Protein AF-A0A0H4IVM8-F1 (afdb_monomer_lite)

Radius of gyration: 20.12 Å; chains: 1; bounding box: 49×42×53 Å

Secondary structure (DSSP, 8-state):
-GGGGHHHHHHHHHHHSS--SBTTTTT---TTTS--SSEEEEEEETTEEEEEE-SSSS-GGGTT-EEEEEEEEETTEEEEEEES-EE-S-S--SS----EE-TTS-BPPGGGS-GGG-B-TT---------TTSHHHHHHHHHHHHHHSS--SSTTTTTS-SSGGGS--SSEEEEEEETTEEEEEE-SSSS-GGGTT-EEEEEEEEETTEEEEEEES-EE--SSSS--EE--TTBPPGGGS-GGG-B-TT--

Organism: Neisseria gonorrhoeae (strain ATCC 700825 / FA 1090) (NCBI:txid242231)

Foldseek 3Di:
DLVVLLVLQFVLCLVPVWGQQWQVSSVHDHQCVPDDPFWRGWIAHLQKTKTFTDQPPDDPLRHRAIKIKHWDDDDSGIDIAIAWDWDDPGGNPPHDSQIAHPPPNRHRDPVPDDPRHHDHSPDDPPPPDDPPLCVLLLVLQFVLCVVPVFGQQKCVSSVHDPPQCVSADQFWRGWIAHRQKIKTFGDQDPDDPLRRRAIKIKHWADDDNGIDIAAEWDWDDPTRHRQIAHDNPRTRDVVPPDPRRHDHSPHD

Structure (mmCIF, N/CA/C/O backbone):
data_AF-A0A0H4IVM8-F1
#
_entry.id   AF-A0A0H4IVM8-F1
#
loop_
_atom_site.group_PDB
_atom_site.id
_atom_site.type_symbol
_atom_site.label_atom_id
_atom_site.label_alt_id
_atom_site.label_comp_id
_atom_site.label_asym_id
_atom_site.label_entity_id
_atom_site.label_seq_id
_atom_site.pdbx_PDB_ins_code
_atom_site.Cartn_x
_atom_site.Cartn_y
_atom_site.Cartn_z
_atom_site.occupancy
_atom_site.B_iso_or_equiv
_atom_site.auth_seq_id
_atom_site.auth_comp_id
_atom_site.auth_asym_id
_atom_site.auth_atom_id
_atom_site.pdbx_PDB_model_num
ATOM 1 N N . MET A 1 1 ? -0.966 4.835 16.006 1.00 58.25 1 MET A N 1
ATOM 2 C CA . MET A 1 1 ? -1.445 3.557 16.593 1.00 58.25 1 MET A CA 1
ATOM 3 C C . MET A 1 1 ? -2.055 2.635 15.547 1.00 58.25 1 MET A C 1
ATOM 5 O O . MET A 1 1 ? -1.519 1.554 15.353 1.00 58.25 1 MET A O 1
ATOM 9 N N . ALA A 1 2 ? -3.119 3.045 14.849 1.00 60.53 2 ALA A N 1
ATOM 10 C CA . ALA A 1 2 ? -3.756 2.190 13.841 1.00 60.53 2 ALA A CA 1
ATOM 11 C C . ALA A 1 2 ? -2.834 1.858 12.650 1.00 60.53 2 ALA A C 1
ATOM 13 O O . ALA A 1 2 ? -2.864 0.749 12.131 1.00 60.53 2 ALA A O 1
ATOM 14 N N . GLU A 1 3 ? -1.938 2.776 12.275 1.00 67.31 3 GLU A N 1
ATOM 15 C CA . GLU A 1 3 ? -0.978 2.540 11.189 1.00 67.31 3 GLU A CA 1
ATOM 16 C C . GLU A 1 3 ? 0.013 1.406 11.458 1.00 67.31 3 GLU A C 1
ATOM 18 O O . GLU A 1 3 ? 0.445 0.758 10.512 1.00 67.31 3 GLU A O 1
ATOM 23 N N . GLY A 1 4 ? 0.307 1.106 12.730 1.00 78.12 4 GLY A N 1
ATOM 24 C CA . GLY A 1 4 ? 1.178 -0.014 13.094 1.00 78.12 4 GLY A CA 1
ATOM 25 C C . GLY A 1 4 ? 0.612 -1.379 12.691 1.00 78.12 4 GLY A C 1
ATOM 26 O O . GLY A 1 4 ? 1.361 -2.341 12.618 1.00 78.12 4 GLY A O 1
ATOM 27 N N . GLN A 1 5 ? -0.691 -1.458 12.390 1.00 82.38 5 GLN A N 1
ATOM 28 C CA . GLN A 1 5 ? -1.343 -2.690 11.938 1.00 82.38 5 GLN A CA 1
ATOM 29 C C . GLN A 1 5 ? -1.300 -2.842 10.407 1.00 82.38 5 GLN A C 1
ATOM 31 O O . GLN A 1 5 ? -1.533 -3.935 9.896 1.00 82.38 5 GLN A O 1
ATOM 36 N N . LYS A 1 6 ? -0.993 -1.765 9.658 1.00 87.75 6 LYS A N 1
ATOM 37 C CA . LYS A 1 6 ? -0.980 -1.783 8.184 1.00 87.75 6 LYS A CA 1
ATOM 38 C C . LYS A 1 6 ? 0.010 -2.807 7.641 1.00 87.75 6 LYS A C 1
ATOM 40 O O . LYS A 1 6 ? -0.310 -3.491 6.672 1.00 87.75 6 LYS A O 1
ATOM 45 N N . SER A 1 7 ? 1.198 -2.897 8.243 1.00 87.31 7 SER A N 1
ATOM 46 C CA . SER A 1 7 ? 2.246 -3.835 7.830 1.00 87.31 7 SER A CA 1
ATOM 47 C C . SER A 1 7 ? 1.772 -5.275 7.973 1.00 87.31 7 SER A C 1
ATOM 49 O O . SER A 1 7 ? 1.755 -5.986 6.978 1.00 87.31 7 SER A O 1
ATOM 51 N N . ALA A 1 8 ? 1.286 -5.659 9.154 1.00 86.38 8 ALA A N 1
ATOM 52 C CA . ALA A 1 8 ? 0.815 -7.012 9.437 1.00 86.38 8 ALA A CA 1
ATOM 53 C C . ALA A 1 8 ? -0.376 -7.419 8.549 1.00 86.38 8 ALA A C 1
ATOM 55 O O . ALA A 1 8 ? -0.383 -8.495 7.957 1.00 86.38 8 ALA A O 1
ATOM 56 N N . VAL A 1 9 ? -1.354 -6.523 8.363 1.00 89.62 9 VAL A N 1
ATOM 57 C CA . VAL A 1 9 ? -2.503 -6.768 7.471 1.00 89.62 9 VAL A CA 1
ATOM 58 C C . VAL A 1 9 ? -2.065 -6.921 6.011 1.00 89.62 9 VAL A C 1
ATOM 60 O O . VAL A 1 9 ? -2.568 -7.792 5.302 1.00 89.62 9 VAL A O 1
ATOM 63 N N . THR A 1 10 ? -1.121 -6.090 5.560 1.00 87.81 10 THR A N 1
ATOM 64 C CA . THR A 1 10 ? -0.572 -6.165 4.199 1.00 87.81 10 THR A CA 1
ATOM 65 C C . THR A 1 10 ? 0.239 -7.441 4.003 1.00 87.81 10 THR A C 1
ATOM 67 O O . THR A 1 10 ? 0.069 -8.113 2.996 1.00 87.81 10 THR A O 1
ATOM 70 N N . GLU A 1 11 ? 1.096 -7.795 4.956 1.00 83.00 11 GLU A N 1
ATOM 71 C CA . GLU A 1 11 ? 1.922 -9.000 4.911 1.00 83.00 11 GLU A CA 1
ATOM 72 C C . GLU A 1 11 ? 1.060 -10.263 4.888 1.00 83.00 11 GLU A C 1
ATOM 74 O O . GLU A 1 11 ? 1.268 -11.129 4.039 1.00 83.00 11 GLU A O 1
ATOM 79 N N . TYR A 1 12 ? 0.024 -10.330 5.732 1.00 86.06 12 TYR A N 1
ATOM 80 C CA . TYR A 1 12 ? -0.945 -11.421 5.692 1.00 86.06 12 TYR A CA 1
ATOM 81 C C . TYR A 1 12 ? -1.575 -11.556 4.305 1.00 86.06 12 TYR A C 1
ATOM 83 O O . TYR A 1 12 ? -1.589 -12.651 3.741 1.00 86.06 12 TYR A O 1
ATOM 91 N N . TYR A 1 13 ? -2.044 -10.439 3.741 1.00 84.50 13 TYR A N 1
ATOM 92 C CA . TYR A 1 13 ? -2.640 -10.410 2.412 1.00 84.50 13 TYR A CA 1
ATOM 93 C C . TYR A 1 13 ? -1.654 -10.853 1.322 1.00 84.50 13 TYR A C 1
ATOM 95 O O . TYR A 1 13 ? -2.007 -11.659 0.466 1.00 84.50 13 TYR A O 1
ATOM 103 N N . LEU A 1 14 ? -0.408 -10.380 1.357 1.00 81.25 14 LEU A N 1
ATOM 104 C CA . LEU A 1 14 ? 0.617 -10.765 0.385 1.00 81.25 14 LEU A CA 1
ATOM 105 C C . LEU A 1 14 ? 0.976 -12.256 0.473 1.00 81.25 14 LEU A C 1
ATOM 107 O O . LEU A 1 14 ? 1.253 -12.865 -0.559 1.00 81.25 14 LEU A O 1
ATOM 111 N N . ASN A 1 15 ? 0.932 -12.843 1.671 1.00 80.50 15 ASN A N 1
ATOM 112 C CA . ASN A 1 15 ? 1.249 -14.254 1.897 1.00 80.50 15 ASN A CA 1
ATOM 113 C C . ASN A 1 15 ? 0.086 -15.203 1.559 1.00 80.50 15 ASN A C 1
ATOM 115 O O . ASN A 1 15 ? 0.331 -16.319 1.109 1.00 80.50 15 ASN A O 1
ATOM 119 N N . HIS A 1 16 ? -1.167 -14.778 1.758 1.00 81.56 16 HIS A N 1
ATOM 120 C CA . HIS A 1 16 ? -2.344 -15.652 1.619 1.00 81.56 16 HIS A CA 1
ATOM 121 C C . HIS A 1 16 ? -3.246 -15.304 0.426 1.00 81.56 16 HIS A C 1
ATOM 123 O O . HIS A 1 16 ? -4.148 -16.068 0.095 1.00 81.56 16 HIS A O 1
ATOM 129 N N . GLY A 1 17 ? -3.052 -14.144 -0.208 1.00 80.38 17 GLY A N 1
ATOM 130 C CA . GLY A 1 17 ? -3.914 -13.633 -1.279 1.00 80.38 17 GLY A CA 1
ATOM 131 C C . GLY A 1 17 ? -5.313 -13.198 -0.820 1.00 80.38 17 GLY A C 1
ATOM 132 O O . GLY A 1 17 ? -6.149 -12.859 -1.658 1.00 80.38 17 GLY A O 1
ATOM 133 N N . ILE A 1 18 ? -5.570 -13.204 0.491 1.00 86.62 18 ILE A N 1
ATOM 134 C CA . ILE A 1 18 ? -6.846 -12.854 1.124 1.00 86.62 18 ILE A CA 1
ATOM 135 C C . ILE A 1 18 ? -6.599 -11.942 2.324 1.00 86.62 18 ILE A C 1
ATOM 137 O O . ILE A 1 18 ? -5.554 -12.012 2.971 1.00 86.62 18 ILE A O 1
ATOM 141 N N . TRP A 1 19 ? -7.552 -11.071 2.635 1.00 91.00 19 TRP A N 1
ATOM 142 C CA . TRP A 1 19 ? -7.443 -10.186 3.792 1.00 91.00 19 TRP A CA 1
ATOM 143 C C . TRP A 1 19 ? -7.631 -10.954 5.104 1.00 91.00 19 TRP A C 1
ATOM 145 O O . TRP A 1 19 ? -8.454 -11.868 5.154 1.00 91.00 19 TRP A O 1
ATOM 155 N N . PRO A 1 20 ? -6.923 -10.582 6.186 1.00 92.50 20 PRO A N 1
ATOM 156 C CA . PRO A 1 20 ? -7.107 -11.237 7.471 1.00 92.50 20 PRO A CA 1
ATOM 157 C C . PRO A 1 20 ? -8.502 -10.944 8.017 1.00 92.50 20 PRO A C 1
ATOM 159 O O . PRO A 1 20 ? -8.931 -9.792 8.089 1.00 92.50 20 PRO A O 1
ATOM 162 N N . GLU A 1 21 ? -9.193 -11.998 8.431 1.00 95.19 21 GLU A N 1
ATOM 163 C CA . GLU A 1 21 ? -10.555 -11.914 8.961 1.00 95.19 21 GLU A CA 1
ATOM 164 C C . GLU A 1 21 ? -10.613 -11.130 10.282 1.00 95.19 21 GLU A C 1
ATOM 166 O O . GLU A 1 21 ? -11.572 -10.408 10.536 1.00 95.19 21 GLU A O 1
ATOM 171 N N . ASN A 1 22 ? -9.563 -11.221 11.103 1.00 96.56 22 ASN A N 1
ATOM 172 C CA . ASN A 1 22 ? -9.495 -10.607 12.428 1.00 96.56 22 ASN A CA 1
ATOM 173 C C . ASN A 1 22 ? -8.045 -10.309 12.871 1.00 96.56 22 ASN A C 1
ATOM 175 O O . ASN A 1 22 ? -7.090 -10.598 12.144 1.00 96.56 22 ASN A O 1
ATOM 179 N N . ASN A 1 23 ? -7.883 -9.729 14.069 1.00 96.56 23 ASN A N 1
ATOM 180 C CA . ASN A 1 23 ? -6.580 -9.409 14.671 1.00 96.56 23 ASN A CA 1
ATOM 181 C C . ASN A 1 23 ? -5.654 -10.634 14.783 1.00 96.56 23 ASN A C 1
ATOM 183 O O . ASN A 1 23 ? -4.497 -10.553 14.376 1.00 96.56 23 ASN A O 1
ATOM 187 N N . ASP A 1 24 ? -6.168 -11.764 15.276 1.00 96.75 24 ASP A N 1
ATOM 188 C CA . ASP A 1 24 ? -5.375 -12.985 15.464 1.00 96.75 24 ASP A CA 1
ATOM 189 C C . ASP A 1 24 ? -4.847 -13.517 14.130 1.00 96.75 24 ASP A C 1
ATOM 191 O O . ASP A 1 24 ? -3.668 -13.844 14.013 1.00 96.75 24 ASP A O 1
ATOM 195 N N . LYS A 1 25 ? -5.689 -13.550 13.086 1.00 95.75 25 LYS A N 1
ATOM 196 C CA . LYS A 1 25 ? -5.257 -13.950 11.739 1.00 95.75 25 LYS A CA 1
ATOM 197 C C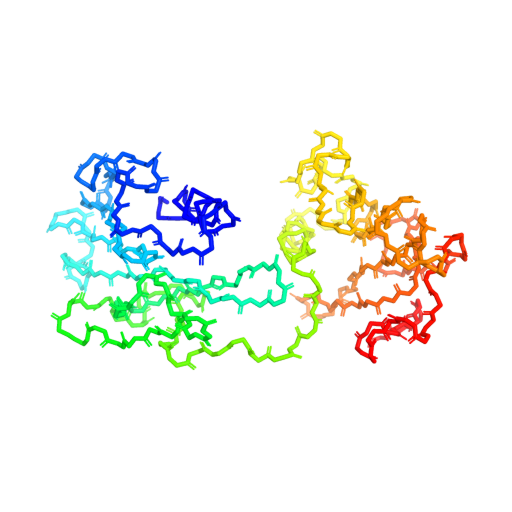 . LYS A 1 25 ? -4.218 -12.994 11.174 1.00 95.75 25 LYS A C 1
ATOM 199 O O . LYS A 1 25 ? -3.259 -13.456 10.572 1.00 95.75 25 LYS A O 1
ATOM 204 N N . ALA A 1 26 ? -4.364 -11.692 11.409 1.00 93.25 26 ALA A N 1
ATOM 205 C CA . ALA A 1 26 ? -3.354 -10.711 11.024 1.00 93.25 26 ALA A CA 1
ATOM 206 C C . ALA A 1 26 ? -2.038 -10.842 11.819 1.00 93.25 26 ALA A C 1
ATOM 208 O O . ALA A 1 26 ? -1.068 -10.182 11.462 1.00 93.25 26 ALA A O 1
ATOM 209 N N . GLY A 1 27 ? -1.986 -11.654 12.882 1.00 92.31 27 GLY A N 1
ATOM 210 C CA . GLY A 1 27 ? -0.805 -11.797 13.734 1.00 92.31 27 GLY A CA 1
ATOM 211 C C . GLY A 1 27 ? -0.565 -10.590 14.641 1.00 92.31 27 GLY A C 1
ATOM 212 O O . GLY A 1 27 ? 0.575 -10.311 15.007 1.00 92.31 27 GLY A O 1
ATOM 213 N N . VAL A 1 28 ? -1.620 -9.846 14.986 1.00 91.62 28 VAL A N 1
ATOM 214 C CA . VAL A 1 28 ? -1.539 -8.673 15.868 1.00 91.62 28 VAL A CA 1
ATOM 215 C C . VAL A 1 28 ? -2.280 -8.917 17.177 1.00 91.62 28 VAL A C 1
ATOM 217 O O . VAL A 1 28 ? -3.125 -9.802 17.280 1.00 91.62 28 VAL A O 1
ATOM 220 N N . ALA A 1 29 ? -1.975 -8.112 18.196 1.00 93.06 29 ALA A N 1
ATOM 221 C CA . ALA A 1 29 ? -2.628 -8.222 19.495 1.00 93.06 29 ALA A CA 1
ATOM 222 C C . ALA A 1 29 ? -4.160 -8.080 19.392 1.00 93.06 29 ALA A C 1
ATOM 224 O O . ALA A 1 29 ? -4.681 -7.397 18.504 1.00 93.06 29 ALA A O 1
ATOM 225 N N . SER A 1 30 ? -4.879 -8.675 20.350 1.00 95.56 30 SER A N 1
ATOM 226 C CA . SER A 1 30 ? -6.339 -8.542 20.444 1.00 95.56 30 SER A CA 1
ATOM 227 C C . SER A 1 30 ? -6.783 -7.071 20.448 1.00 95.56 30 SER A C 1
ATOM 229 O O . SER A 1 30 ? -6.060 -6.192 20.932 1.00 95.56 30 SER A O 1
ATOM 231 N N . SER A 1 31 ? -7.982 -6.784 19.931 1.00 95.69 31 SER A N 1
ATOM 232 C CA . SER A 1 31 ? -8.424 -5.402 19.690 1.00 95.69 31 SER A CA 1
ATOM 233 C C . SER A 1 31 ? -8.388 -4.520 20.941 1.00 95.69 31 SER A C 1
ATOM 235 O O . SER A 1 31 ? -7.927 -3.379 20.878 1.00 95.69 31 SER A O 1
ATOM 237 N N . SER A 1 32 ? -8.801 -5.066 22.087 1.00 94.81 32 SER A N 1
ATOM 238 C CA . SER A 1 32 ? -8.797 -4.402 23.396 1.00 94.81 32 SER A CA 1
ATOM 239 C C . SER A 1 32 ? -7.402 -4.205 23.994 1.00 94.81 32 SER A C 1
ATOM 241 O O . SER A 1 32 ? -7.225 -3.380 24.894 1.00 94.81 32 SER A O 1
ATOM 243 N N . SER A 1 33 ? -6.406 -4.958 23.524 1.00 95.19 33 SER A N 1
ATOM 244 C CA . SER A 1 33 ? -5.009 -4.784 23.931 1.00 95.19 33 SER A CA 1
ATOM 245 C C . SER A 1 33 ? -4.329 -3.649 23.164 1.00 95.19 33 SER A C 1
ATOM 247 O O . SER A 1 33 ? -3.411 -3.024 23.695 1.00 95.19 33 SER A O 1
ATOM 249 N N . ILE A 1 34 ? -4.792 -3.325 21.951 1.00 94.44 34 ILE A N 1
ATOM 250 C CA . ILE A 1 34 ? -4.265 -2.211 21.152 1.00 94.44 34 ILE A CA 1
ATOM 251 C C . ILE A 1 34 ? -4.968 -0.908 21.564 1.00 94.44 34 ILE A C 1
ATOM 253 O O . ILE A 1 34 ? -5.865 -0.405 20.888 1.00 94.44 34 ILE A O 1
ATOM 257 N N . LYS A 1 35 ? -4.540 -0.349 22.696 1.00 93.12 35 LYS A N 1
ATOM 258 C CA . LYS A 1 35 ? -5.111 0.859 23.311 1.00 93.12 35 LYS A CA 1
ATOM 259 C C . LYS A 1 35 ? -4.043 1.892 23.651 1.00 93.12 35 LYS A C 1
ATOM 261 O O . LYS A 1 35 ? -2.863 1.576 23.765 1.00 93.12 35 LYS A O 1
ATOM 266 N N . GLY A 1 36 ? -4.455 3.143 23.802 1.00 91.69 36 GLY A N 1
ATOM 267 C CA . GLY A 1 36 ? -3.570 4.251 24.140 1.00 91.69 36 GLY A CA 1
ATOM 268 C C . GLY A 1 36 ? -4.321 5.393 24.807 1.00 91.69 36 GLY A C 1
ATOM 269 O O . GLY A 1 36 ? -5.508 5.282 25.106 1.00 91.69 36 GLY A O 1
ATOM 270 N N . LYS A 1 37 ? -3.636 6.524 25.012 1.00 91.69 37 LYS A N 1
ATOM 271 C CA . LYS A 1 37 ? -4.187 7.683 25.737 1.00 91.69 37 LYS A CA 1
ATOM 272 C C . LYS A 1 37 ? -5.572 8.114 25.227 1.00 91.69 37 LYS A C 1
ATOM 274 O O . LYS A 1 37 ? -6.452 8.421 26.024 1.00 91.69 37 LYS A O 1
ATOM 279 N N . TYR A 1 38 ? -5.770 8.094 23.909 1.00 93.19 38 TYR A N 1
ATOM 280 C CA . TYR A 1 38 ? -7.012 8.532 23.260 1.00 93.19 38 TYR A CA 1
ATOM 281 C C . TYR A 1 38 ? -7.756 7.417 22.517 1.00 93.19 38 TYR A C 1
ATOM 283 O O . TYR A 1 38 ? -8.859 7.650 22.034 1.00 93.19 38 TYR A O 1
ATOM 291 N N . VAL A 1 39 ? -7.166 6.224 22.408 1.00 94.38 39 VAL A N 1
ATOM 292 C CA . VAL A 1 39 ? -7.698 5.107 21.616 1.00 94.38 39 VAL A CA 1
ATOM 293 C C . VAL A 1 39 ? -8.085 3.981 22.562 1.00 94.38 39 VAL A C 1
ATOM 295 O O . VAL A 1 39 ? -7.248 3.499 23.323 1.00 94.38 39 VAL A O 1
ATOM 298 N N . LYS A 1 40 ? -9.344 3.564 22.488 1.00 95.69 40 LYS A N 1
ATOM 299 C CA . LYS A 1 40 ? -9.932 2.491 23.289 1.00 95.69 40 LYS A CA 1
ATOM 300 C C . LYS A 1 40 ? -9.516 1.113 22.791 1.00 95.69 40 LYS A C 1
ATOM 302 O O . LYS A 1 40 ? -9.197 0.243 23.591 1.00 95.69 40 LYS A O 1
ATOM 307 N N . GLU A 1 41 ? -9.544 0.930 21.477 1.00 96.06 41 GLU A N 1
ATOM 308 C CA . GLU A 1 41 ? -9.248 -0.333 20.803 1.00 96.06 41 GLU A CA 1
ATOM 309 C C . GLU A 1 41 ? -8.887 -0.088 19.334 1.00 96.06 41 GLU A C 1
ATOM 311 O O . GLU A 1 41 ? -9.270 0.933 18.744 1.00 96.06 41 GLU A O 1
ATOM 316 N N . VAL A 1 42 ? -8.205 -1.061 18.731 1.00 96.75 42 VAL A N 1
ATOM 317 C CA . VAL A 1 42 ? -7.998 -1.143 17.282 1.00 96.75 42 VAL A CA 1
ATOM 318 C C . VAL A 1 42 ? -8.379 -2.541 16.809 1.00 96.75 42 VAL A C 1
ATOM 320 O O . VAL A 1 42 ? -7.706 -3.522 17.121 1.00 96.75 42 VAL A O 1
ATOM 323 N N . LYS A 1 43 ? -9.468 -2.634 16.049 1.00 96.56 43 LYS A N 1
ATOM 324 C CA . LYS A 1 43 ? -9.989 -3.891 15.507 1.00 96.56 43 LYS A CA 1
ATOM 325 C C . LYS A 1 43 ? -9.578 -4.037 14.045 1.00 96.56 43 LYS A C 1
ATOM 327 O O . LYS A 1 43 ? -9.709 -3.087 13.280 1.00 96.56 43 LYS A O 1
ATOM 332 N N . VAL A 1 44 ? -9.112 -5.219 13.670 1.00 96.12 44 VAL A N 1
ATOM 333 C CA . VAL A 1 44 ? -8.990 -5.665 12.283 1.00 96.12 44 VAL A CA 1
ATOM 334 C C . VAL A 1 44 ? -10.209 -6.524 11.976 1.00 96.12 44 VAL A C 1
ATOM 336 O O . VAL A 1 44 ? -10.534 -7.425 12.745 1.00 96.12 44 VAL A O 1
ATOM 339 N N . GLU A 1 45 ? -10.889 -6.240 10.874 1.00 95.25 45 GLU A N 1
ATOM 340 C CA . GLU A 1 45 ? -12.019 -7.028 10.387 1.00 95.25 45 GLU A CA 1
ATOM 341 C C . GLU A 1 45 ? -11.977 -7.057 8.860 1.00 95.25 45 GLU A C 1
ATOM 343 O O . GLU A 1 45 ? -12.060 -6.015 8.207 1.00 95.25 45 GLU A O 1
ATOM 348 N N . ASN A 1 46 ? -11.775 -8.241 8.284 1.00 94.12 46 ASN A N 1
ATOM 349 C CA . ASN A 1 46 ? -11.608 -8.439 6.838 1.00 94.12 46 ASN A CA 1
ATOM 350 C C . ASN A 1 46 ? -10.566 -7.488 6.202 1.00 94.12 46 ASN A C 1
ATOM 352 O O . ASN A 1 46 ? -10.756 -6.937 5.115 1.00 94.12 46 ASN A O 1
ATOM 356 N N . GLY A 1 47 ? -9.453 -7.254 6.899 1.00 93.44 47 GLY A N 1
ATOM 357 C CA . GLY A 1 47 ? -8.381 -6.337 6.496 1.00 93.44 47 GLY A CA 1
ATOM 358 C C . GLY A 1 47 ? -8.691 -4.842 6.639 1.00 93.44 47 GLY A C 1
ATOM 359 O O . GLY A 1 47 ? -7.831 -4.022 6.318 1.00 93.44 47 GLY A O 1
ATOM 360 N N . VAL A 1 48 ? -9.873 -4.463 7.130 1.00 95.38 48 VAL A N 1
ATOM 361 C CA . VAL A 1 48 ? -10.165 -3.086 7.546 1.00 95.38 48 VAL A CA 1
ATOM 362 C C . VAL A 1 48 ? -9.710 -2.906 8.990 1.00 95.38 48 VAL A C 1
ATOM 364 O O . VAL A 1 48 ? -10.073 -3.684 9.866 1.00 95.38 48 VAL A O 1
ATOM 367 N N . VAL A 1 49 ? -8.912 -1.873 9.244 1.00 96.44 49 VAL A N 1
ATOM 368 C CA . VAL A 1 49 ? -8.404 -1.514 10.570 1.00 96.44 49 VAL A CA 1
ATOM 369 C C . VAL A 1 49 ? -9.221 -0.348 11.110 1.00 96.44 49 VAL A C 1
ATOM 371 O O . VAL A 1 49 ? -9.077 0.777 10.639 1.00 96.44 49 VAL A O 1
ATOM 374 N N . THR A 1 50 ? -10.047 -0.581 12.122 1.00 96.31 50 THR A N 1
ATOM 375 C CA . THR A 1 50 ? -10.895 0.445 12.733 1.00 96.31 50 THR A CA 1
ATOM 376 C C . THR A 1 50 ? -10.406 0.781 14.135 1.00 96.31 50 THR A C 1
ATOM 378 O O . THR A 1 50 ? -10.365 -0.081 15.014 1.00 96.31 50 THR A O 1
ATOM 381 N N . ALA A 1 51 ? -10.075 2.050 14.363 1.00 96.00 51 ALA A N 1
ATOM 382 C CA . ALA A 1 51 ? -9.736 2.563 15.685 1.00 96.00 51 ALA A CA 1
ATOM 383 C C . ALA A 1 51 ? -10.958 3.214 16.335 1.00 96.00 51 ALA A C 1
ATOM 385 O O . ALA A 1 51 ? -11.664 3.989 15.688 1.00 96.00 51 ALA A O 1
ATOM 386 N N . THR A 1 52 ? -11.162 2.933 17.620 1.00 96.12 52 THR A N 1
ATOM 387 C CA . THR A 1 52 ? -12.227 3.532 18.435 1.00 96.12 52 THR A CA 1
ATOM 388 C C . THR A 1 52 ? -11.618 4.502 19.429 1.00 96.12 52 THR A C 1
ATOM 390 O O . THR A 1 52 ? -10.679 4.153 20.145 1.00 96.12 52 THR A O 1
ATOM 393 N N . MET A 1 53 ? -12.152 5.714 19.504 1.00 95.62 53 MET A N 1
ATOM 394 C CA 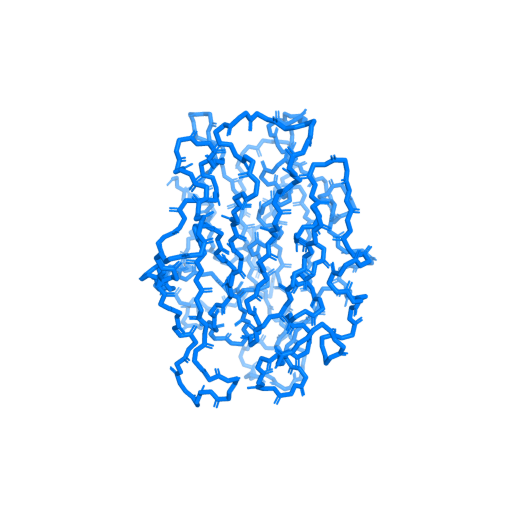. MET A 1 53 ? -11.708 6.718 20.467 1.00 95.62 53 MET A CA 1
ATOM 395 C C . MET A 1 53 ? -12.230 6.407 21.876 1.00 95.62 53 MET A C 1
ATOM 397 O O . MET A 1 53 ? -13.295 5.814 22.039 1.00 95.62 53 MET A O 1
ATOM 401 N N . ASN A 1 54 ? -11.485 6.816 22.904 1.00 95.75 54 ASN A N 1
ATOM 402 C CA . ASN A 1 54 ? -11.914 6.688 24.301 1.00 95.75 54 ASN A CA 1
ATOM 403 C C . ASN A 1 54 ? -13.188 7.506 24.593 1.00 95.75 54 ASN A C 1
ATOM 405 O O . ASN A 1 54 ? -13.479 8.503 23.935 1.00 95.75 54 ASN A O 1
ATOM 409 N N . SER A 1 55 ? -13.931 7.108 25.627 1.00 94.38 55 SER A N 1
ATOM 410 C CA . SER A 1 55 ? -15.119 7.828 26.123 1.00 94.38 55 SER A CA 1
ATOM 411 C C . SER A 1 55 ? -14.768 8.981 27.083 1.00 94.38 55 SER A C 1
ATOM 413 O O . SER A 1 55 ? -15.566 9.894 27.337 1.00 94.38 55 SER A O 1
ATOM 415 N N . SER A 1 56 ? -13.545 8.976 27.617 1.00 93.44 56 SER A N 1
ATOM 416 C CA . SER A 1 56 ? -12.989 9.981 28.524 1.00 93.44 56 SER A CA 1
ATOM 417 C C . SER A 1 56 ? -11.669 10.540 27.984 1.00 93.44 56 SER A C 1
ATOM 419 O O . SER A 1 56 ? -11.029 9.939 27.124 1.00 93.44 56 SER A O 1
ATOM 421 N N . ASN A 1 57 ? -11.275 11.724 28.466 1.00 90.00 57 ASN A N 1
ATOM 422 C CA . ASN A 1 57 ? -10.014 12.389 28.101 1.00 90.00 57 ASN A CA 1
ATOM 423 C C . ASN A 1 57 ? -9.815 12.646 26.593 1.00 90.00 57 ASN A C 1
ATOM 425 O O . ASN A 1 57 ? -8.687 12.799 26.127 1.00 90.00 57 ASN A O 1
ATOM 429 N N . VAL A 1 58 ? -10.912 12.733 25.839 1.00 91.19 58 VAL A N 1
ATOM 430 C CA . VAL A 1 58 ? -10.945 13.174 24.440 1.00 91.19 58 VAL A CA 1
ATOM 431 C C . VAL A 1 58 ? -11.968 14.298 24.274 1.00 91.19 58 VAL A C 1
ATOM 433 O O . VAL A 1 58 ? -12.851 14.479 25.121 1.00 91.19 58 VAL A O 1
ATOM 436 N N . ASN A 1 59 ? -11.861 15.054 23.178 1.00 90.31 59 ASN A N 1
ATOM 437 C CA . ASN A 1 59 ? -12.845 16.079 22.830 1.00 90.31 59 ASN A CA 1
ATOM 438 C C . ASN A 1 59 ? -14.254 15.455 22.751 1.00 90.31 59 ASN A C 1
ATOM 440 O O . ASN A 1 59 ? -14.420 14.361 22.212 1.00 90.31 59 ASN A O 1
ATOM 444 N N . LYS A 1 60 ? -15.264 16.152 23.289 1.00 92.44 60 LYS A N 1
ATOM 445 C CA . LYS A 1 60 ? -16.663 15.695 23.322 1.00 92.44 60 LYS A CA 1
ATOM 446 C C . LYS A 1 60 ? -17.184 15.267 21.944 1.00 92.44 60 LYS A C 1
ATOM 448 O O . LYS A 1 60 ? -17.943 14.309 21.876 1.00 92.44 60 LYS A O 1
ATOM 453 N N . GLU A 1 61 ? -16.742 15.916 20.870 1.00 92.56 61 GLU A N 1
ATOM 454 C CA . GLU A 1 61 ? -17.188 15.640 19.497 1.00 92.56 61 GLU A CA 1
ATOM 455 C C . GLU A 1 61 ? -16.607 14.338 18.910 1.00 92.56 61 GLU A C 1
ATOM 457 O O . GLU A 1 61 ? -17.167 13.793 17.959 1.00 92.56 61 GLU A O 1
ATOM 462 N N . ILE A 1 62 ? -15.525 13.800 19.490 1.00 93.62 62 ILE A N 1
ATOM 463 C CA . ILE A 1 62 ? -14.874 12.559 19.027 1.00 93.62 62 ILE A CA 1
ATOM 464 C C . ILE A 1 62 ? -15.015 11.384 20.003 1.00 93.62 62 ILE A C 1
ATOM 466 O O . ILE A 1 62 ? -14.464 10.313 19.750 1.00 93.62 62 ILE A O 1
ATOM 470 N N . LYS A 1 63 ? -15.733 11.560 21.118 1.00 92.75 63 LYS A N 1
ATOM 471 C CA . LYS A 1 63 ? -15.966 10.495 22.105 1.00 92.75 63 LYS A CA 1
ATOM 472 C C . LYS A 1 63 ? -16.666 9.299 21.480 1.00 92.75 63 LYS A C 1
ATOM 474 O O . LYS A 1 63 ? -17.664 9.463 20.782 1.00 92.75 63 LYS A O 1
ATOM 479 N N . ASP A 1 64 ? -16.118 8.111 21.736 1.00 95.06 64 ASP A N 1
ATOM 480 C CA . ASP A 1 64 ? -16.629 6.830 21.229 1.00 95.06 64 ASP A CA 1
ATOM 481 C C . ASP A 1 64 ? -16.784 6.782 19.695 1.00 95.06 64 ASP A C 1
ATOM 483 O O . ASP A 1 64 ? -17.469 5.910 19.151 1.00 95.06 64 ASP A O 1
ATOM 487 N N . LYS A 1 65 ? -16.152 7.724 18.981 1.00 95.94 65 LYS A N 1
ATOM 488 C CA . LYS A 1 65 ? -16.160 7.785 17.523 1.00 95.94 65 LYS A CA 1
ATOM 489 C C . LYS A 1 65 ? -15.091 6.875 16.935 1.00 95.94 65 LYS A C 1
ATOM 491 O O . LYS A 1 65 ? -14.153 6.459 17.619 1.00 95.94 65 LYS A O 1
ATOM 496 N N . ARG A 1 66 ? -15.225 6.578 15.645 1.00 96.44 66 ARG A N 1
ATOM 497 C CA . ARG A 1 66 ? -14.351 5.645 14.932 1.00 96.44 66 ARG A CA 1
ATOM 498 C C . ARG A 1 66 ? -13.802 6.238 13.638 1.00 96.44 66 ARG A C 1
ATOM 500 O O . ARG A 1 66 ? -14.451 7.059 12.989 1.00 96.44 66 ARG A O 1
ATOM 507 N N . LEU A 1 67 ? -12.623 5.770 13.248 1.00 95.38 67 LEU A N 1
ATOM 508 C CA . LEU A 1 67 ? -12.059 5.940 11.906 1.00 95.38 67 LEU A CA 1
ATOM 509 C C . LEU A 1 67 ? -11.566 4.588 11.408 1.00 95.38 67 LEU A C 1
ATOM 511 O O . LEU A 1 67 ? -11.218 3.725 12.217 1.00 95.38 67 LEU A O 1
ATOM 515 N N . SER A 1 68 ? -11.527 4.405 10.093 1.00 96.44 68 SER A N 1
ATOM 516 C CA . SER A 1 68 ? -11.010 3.184 9.482 1.00 96.44 68 SER A CA 1
ATOM 517 C C . SER A 1 68 ? -9.869 3.460 8.525 1.00 96.44 68 SER A C 1
ATOM 519 O O . SER A 1 68 ? -9.802 4.505 7.881 1.00 96.44 68 SER A O 1
ATOM 521 N N . LEU A 1 69 ? -8.987 2.475 8.432 1.00 95.12 69 LEU A N 1
ATOM 522 C CA . LEU A 1 69 ? -7.991 2.353 7.395 1.00 95.12 69 LEU A CA 1
ATOM 523 C C . LEU A 1 69 ? -8.276 1.068 6.638 1.00 95.12 69 LEU A C 1
ATOM 525 O O . LEU A 1 69 ? -8.522 0.025 7.239 1.00 95.12 69 LEU A O 1
ATOM 529 N N . TRP A 1 70 ? -8.237 1.131 5.321 1.00 92.88 70 TRP A N 1
ATOM 530 C CA . TRP A 1 70 ? -8.435 -0.030 4.464 1.00 92.88 70 TRP A CA 1
ATOM 531 C C . TRP A 1 70 ? -7.475 0.058 3.299 1.00 92.88 70 TRP A C 1
ATOM 533 O O . TRP A 1 70 ? -6.995 1.140 2.965 1.00 92.88 70 TRP A O 1
ATOM 543 N N . ALA A 1 71 ? -7.195 -1.075 2.673 1.00 88.81 71 ALA A N 1
ATOM 544 C CA . ALA A 1 71 ? -6.310 -1.105 1.528 1.00 88.81 71 ALA A CA 1
ATOM 545 C C . ALA A 1 71 ? -6.945 -1.801 0.338 1.00 88.81 71 ALA A C 1
ATOM 547 O O . ALA A 1 71 ? -7.602 -2.818 0.510 1.00 88.81 71 ALA A O 1
ATOM 548 N N . LYS A 1 72 ? -6.736 -1.271 -0.862 1.00 80.00 72 LYS A N 1
ATOM 549 C CA . LYS A 1 72 ? -7.130 -1.925 -2.113 1.00 80.00 72 LYS A CA 1
ATOM 550 C C . LYS A 1 72 ? -5.881 -2.398 -2.843 1.00 80.00 72 LYS A C 1
ATOM 552 O O . LYS A 1 72 ? -4.850 -1.724 -2.790 1.00 80.00 72 LYS A O 1
ATOM 557 N N . ARG A 1 73 ? -5.956 -3.546 -3.510 1.00 75.06 73 ARG A N 1
ATOM 558 C CA . ARG A 1 73 ? -4.908 -4.039 -4.400 1.00 75.06 73 ARG A CA 1
ATOM 559 C C . ARG A 1 73 ? -4.648 -3.054 -5.521 1.00 75.06 73 ARG A C 1
ATOM 561 O O . ARG A 1 73 ? -5.559 -2.489 -6.120 1.00 75.06 73 ARG A O 1
ATOM 568 N N . GLU A 1 74 ? -3.382 -2.971 -5.881 1.00 66.75 74 GLU A N 1
ATOM 569 C CA . GLU A 1 74 ? -2.933 -2.359 -7.115 1.00 66.75 74 GLU A CA 1
ATOM 570 C C . GLU A 1 74 ? -1.710 -3.158 -7.587 1.00 66.75 74 GLU A C 1
ATOM 572 O O . GLU A 1 74 ? -0.761 -3.317 -6.834 1.00 66.75 74 GLU A O 1
ATOM 577 N N . ASN A 1 75 ? -1.757 -3.759 -8.781 1.00 56.88 75 ASN A N 1
ATOM 578 C CA . ASN A 1 75 ? -0.647 -4.452 -9.466 1.00 56.88 75 ASN A CA 1
ATOM 579 C C . ASN A 1 75 ? 0.531 -4.953 -8.589 1.00 56.88 75 ASN A C 1
ATOM 581 O O . ASN A 1 75 ? 1.666 -4.494 -8.727 1.00 56.88 75 ASN A O 1
ATOM 585 N N . GLY A 1 76 ? 0.277 -5.934 -7.716 1.00 57.94 76 GLY A N 1
ATOM 586 C CA . GLY A 1 76 ? 1.315 -6.579 -6.898 1.00 57.94 76 GLY A CA 1
ATOM 587 C C . GLY A 1 76 ? 1.659 -5.876 -5.580 1.00 57.94 76 GLY A C 1
ATOM 588 O O . GLY A 1 76 ? 2.649 -6.233 -4.948 1.00 57.94 76 GLY A O 1
ATOM 589 N N . SER A 1 77 ? 0.864 -4.898 -5.157 1.00 65.81 77 SER A N 1
ATOM 590 C CA . SER A 1 77 ? 0.929 -4.274 -3.836 1.00 65.81 77 SER A CA 1
ATOM 591 C C . SER A 1 77 ? -0.458 -3.770 -3.419 1.00 65.81 77 SER A C 1
ATOM 593 O O . SER A 1 77 ? -1.468 -4.107 -4.042 1.00 65.81 77 SER A O 1
ATOM 595 N N . VAL A 1 78 ? -0.519 -2.981 -2.349 1.00 76.69 78 VAL A N 1
ATOM 596 C CA . VAL A 1 78 ? -1.755 -2.442 -1.785 1.00 76.69 78 VAL A CA 1
ATOM 597 C C . VAL A 1 78 ? -1.622 -0.939 -1.538 1.00 76.69 78 VAL A C 1
ATOM 599 O O . VAL A 1 78 ? -0.589 -0.456 -1.069 1.00 76.69 78 VAL A O 1
ATOM 602 N N . LYS A 1 79 ? -2.681 -0.185 -1.831 1.00 80.19 79 LYS A N 1
ATOM 603 C CA . LYS A 1 79 ? -2.807 1.230 -1.480 1.00 80.19 79 LYS A CA 1
ATOM 604 C C . LYS A 1 79 ? -3.731 1.367 -0.287 1.00 80.19 79 LYS A C 1
ATOM 606 O O . LYS A 1 79 ? -4.870 0.915 -0.347 1.00 80.19 79 LYS A O 1
ATOM 611 N N . TRP A 1 80 ? -3.244 2.022 0.760 1.00 88.69 80 TRP A N 1
ATOM 612 C CA . TRP A 1 80 ? -4.027 2.327 1.951 1.00 88.69 80 TRP A CA 1
ATOM 613 C C . TRP A 1 80 ? -4.789 3.641 1.806 1.00 88.69 80 TRP A C 1
ATOM 615 O O . TRP A 1 80 ? -4.283 4.611 1.246 1.00 88.69 80 TRP A O 1
ATOM 625 N N . PHE A 1 81 ? -5.974 3.650 2.390 1.00 90.19 81 PHE A N 1
ATOM 626 C CA . PHE A 1 81 ? -6.876 4.777 2.535 1.00 90.19 81 PHE A CA 1
ATOM 627 C C . PHE A 1 81 ? -7.197 4.951 4.018 1.00 90.19 81 PHE A C 1
ATOM 629 O O . PHE A 1 81 ? -7.045 4.015 4.813 1.00 90.19 81 PHE A O 1
ATOM 636 N N . CYS A 1 82 ? -7.612 6.150 4.399 1.00 93.25 82 CYS A N 1
ATOM 637 C CA . CYS A 1 82 ? -7.960 6.493 5.768 1.00 93.25 82 CYS A CA 1
ATOM 638 C C . CYS A 1 82 ? -9.151 7.447 5.767 1.00 93.25 82 CYS A C 1
ATOM 640 O O . CYS A 1 82 ? -9.155 8.451 5.056 1.00 93.25 82 CYS A O 1
ATOM 642 N N . GLY A 1 83 ? -10.160 7.153 6.578 1.00 92.50 83 GLY A N 1
ATOM 643 C CA . GLY A 1 83 ? -11.364 7.967 6.611 1.00 92.50 83 GLY A CA 1
ATOM 644 C C . GLY A 1 83 ? -12.377 7.509 7.642 1.00 92.50 83 GLY A C 1
ATOM 645 O O . GLY A 1 83 ? -12.049 6.902 8.667 1.00 92.50 83 GLY A O 1
ATOM 646 N N . GLN A 1 84 ? -13.635 7.826 7.358 1.00 94.75 84 GLN A N 1
ATOM 647 C CA . GLN A 1 84 ? -14.758 7.367 8.164 1.00 94.75 84 GLN A CA 1
ATOM 648 C C . GLN A 1 84 ? -14.856 5.830 8.174 1.00 94.75 84 GLN A C 1
ATOM 650 O O . GLN A 1 84 ? -14.196 5.158 7.379 1.00 94.75 84 GLN A O 1
ATOM 655 N N . PRO A 1 85 ? -15.629 5.248 9.105 1.00 96.75 85 PRO A N 1
ATOM 656 C CA . PRO A 1 85 ? -15.791 3.807 9.191 1.00 96.75 85 PRO A CA 1
ATOM 657 C C . PRO A 1 85 ? -16.284 3.193 7.885 1.00 96.75 85 PRO A C 1
ATOM 659 O O . PRO A 1 85 ? -17.232 3.682 7.271 1.00 96.75 85 PRO A O 1
ATOM 662 N N . VAL A 1 86 ? -15.647 2.094 7.497 1.00 95.19 86 VAL A N 1
ATOM 663 C CA . VAL A 1 86 ? -16.011 1.300 6.324 1.00 95.19 86 VAL A CA 1
ATOM 664 C C . VAL A 1 86 ? -16.047 -0.175 6.701 1.00 95.19 86 VAL A C 1
ATOM 666 O O . VAL A 1 86 ? -15.466 -0.580 7.707 1.00 95.19 86 VAL A O 1
ATOM 669 N N . LYS A 1 87 ? -16.698 -0.986 5.873 1.00 94.25 87 LYS A N 1
ATOM 670 C CA . LYS A 1 87 ? -16.697 -2.445 5.980 1.00 94.25 87 LYS A CA 1
ATOM 671 C C . LYS A 1 87 ? -16.286 -3.078 4.666 1.00 94.25 87 LYS A C 1
ATOM 673 O O . LYS A 1 87 ? -16.656 -2.593 3.598 1.00 94.25 87 LYS A O 1
ATOM 678 N N . ARG A 1 88 ? -15.573 -4.199 4.766 1.00 92.56 88 ARG A N 1
ATOM 679 C CA . ARG A 1 88 ? -15.321 -5.110 3.653 1.00 92.56 88 ARG A CA 1
ATOM 680 C C . ARG A 1 88 ? -16.173 -6.359 3.824 1.00 92.56 88 ARG A C 1
ATOM 682 O O . ARG A 1 88 ? -16.074 -7.030 4.849 1.00 92.56 88 ARG A O 1
ATOM 689 N N . ALA A 1 89 ? -16.987 -6.669 2.818 1.00 88.56 89 ALA A N 1
ATOM 690 C CA . ALA A 1 89 ? -17.894 -7.812 2.867 1.00 88.56 89 ALA A CA 1
ATOM 691 C C . ALA A 1 89 ? -17.153 -9.158 2.807 1.00 88.56 89 ALA A C 1
ATOM 693 O O . ALA A 1 89 ? -17.484 -10.064 3.561 1.00 88.56 89 ALA A O 1
ATOM 694 N N . ASN A 1 90 ? -16.129 -9.270 1.952 1.00 81.94 90 ASN A N 1
ATOM 695 C CA . ASN A 1 90 ? -15.449 -10.534 1.669 1.00 81.94 90 ASN A CA 1
ATOM 696 C C . ASN A 1 90 ? -13.932 -10.436 1.863 1.00 81.94 90 ASN A C 1
ATOM 698 O O . ASN A 1 90 ? -13.290 -9.513 1.366 1.00 81.94 90 ASN A O 1
ATOM 702 N N . VAL A 1 91 ? -13.343 -11.444 2.512 1.00 80.25 91 VAL A N 1
ATOM 703 C CA . VAL A 1 91 ? -11.881 -11.569 2.672 1.00 80.25 91 VAL A CA 1
ATOM 704 C C . VAL A 1 91 ? -11.161 -11.957 1.378 1.00 80.25 91 VAL A C 1
ATOM 706 O O . VAL A 1 91 ? -10.012 -11.568 1.180 1.00 80.25 91 VAL A O 1
ATOM 709 N N . ALA A 1 92 ? -11.832 -12.707 0.498 1.00 69.81 92 ALA A N 1
ATOM 710 C CA . ALA A 1 92 ? -11.222 -13.411 -0.634 1.00 69.81 92 ALA A CA 1
ATOM 711 C C . ALA A 1 92 ? -11.722 -12.949 -2.010 1.00 69.81 92 ALA A C 1
ATOM 713 O O . ALA A 1 92 ? -11.652 -13.703 -2.977 1.00 69.81 92 ALA A O 1
ATOM 714 N N . ALA A 1 93 ? -12.271 -11.741 -2.123 1.00 59.09 93 ALA A N 1
ATOM 715 C CA . ALA A 1 93 ? -12.867 -11.296 -3.376 1.00 59.09 93 ALA A CA 1
ATOM 716 C C . ALA A 1 93 ? -11.834 -11.342 -4.513 1.00 59.09 93 ALA A C 1
ATOM 718 O O . ALA A 1 93 ? -10.838 -10.625 -4.487 1.00 59.09 93 ALA A O 1
ATOM 719 N N . ALA A 1 94 ? -12.059 -12.212 -5.501 1.00 54.25 94 ALA A N 1
ATOM 720 C CA . ALA A 1 94 ? -11.081 -12.519 -6.544 1.00 54.25 94 ALA A CA 1
ATOM 721 C C . ALA A 1 94 ? -10.632 -11.281 -7.337 1.00 54.25 94 ALA A C 1
ATOM 723 O O . ALA A 1 94 ? -9.537 -11.291 -7.884 1.00 54.25 94 ALA A O 1
ATOM 724 N N . ASN A 1 95 ? -11.444 -10.216 -7.362 1.00 51.81 95 ASN A N 1
ATOM 725 C CA . ASN A 1 95 ? -11.162 -8.981 -8.093 1.00 51.81 95 ASN A CA 1
ATOM 726 C C . ASN A 1 95 ? -11.707 -7.710 -7.416 1.00 51.81 95 ASN A C 1
ATOM 728 O O . ASN A 1 95 ? -11.744 -6.669 -8.066 1.00 51.81 95 ASN A O 1
ATOM 732 N N . ASP A 1 96 ? -12.150 -7.773 -6.154 1.00 62.41 96 ASP A N 1
ATOM 733 C CA . ASP A 1 96 ? -12.872 -6.648 -5.550 1.00 62.41 96 ASP A CA 1
ATOM 734 C C . ASP A 1 96 ? -12.504 -6.400 -4.078 1.00 62.41 96 ASP A C 1
ATOM 736 O O . ASP A 1 96 ? -13.043 -7.009 -3.159 1.00 62.41 96 ASP A O 1
ATOM 740 N N . ASP A 1 97 ? -11.561 -5.487 -3.844 1.00 76.38 97 ASP A N 1
ATOM 741 C CA . ASP A 1 97 ? -11.213 -5.034 -2.489 1.00 76.38 97 ASP A CA 1
ATOM 742 C C . ASP A 1 97 ? -12.071 -3.867 -2.004 1.00 76.38 97 ASP A C 1
ATOM 744 O O . ASP A 1 97 ? -11.699 -3.198 -1.022 1.00 76.38 97 ASP A O 1
ATOM 748 N N . ASP A 1 98 ? -13.180 -3.592 -2.693 1.00 82.69 98 ASP A N 1
ATOM 749 C CA . ASP A 1 98 ? -14.055 -2.502 -2.335 1.00 82.69 98 ASP A CA 1
ATOM 750 C C . ASP A 1 98 ? -14.581 -2.646 -0.912 1.00 82.69 98 ASP A C 1
ATOM 752 O O . ASP A 1 98 ? -14.699 -3.713 -0.298 1.00 82.69 98 ASP A O 1
ATOM 756 N N . VAL A 1 99 ? -14.822 -1.470 -0.360 1.00 90.06 99 VAL A N 1
ATOM 757 C CA . VAL A 1 99 ? -15.378 -1.281 0.961 1.00 90.06 99 VAL A CA 1
ATOM 758 C C . VAL A 1 99 ? -16.589 -0.385 0.810 1.00 90.06 99 VAL A C 1
ATOM 760 O O . VAL A 1 99 ? -16.652 0.457 -0.087 1.00 90.06 99 VAL A O 1
ATOM 763 N N . THR A 1 100 ? -17.541 -0.542 1.712 1.00 92.00 100 THR A N 1
ATOM 764 C CA . THR A 1 100 ? -18.734 0.298 1.782 1.00 92.00 100 THR A CA 1
ATOM 765 C C . THR A 1 100 ? -18.695 1.134 3.048 1.00 92.00 100 THR A C 1
ATOM 767 O O . THR A 1 100 ? -18.214 0.656 4.077 1.00 92.00 100 THR A O 1
ATOM 770 N N . ASP A 1 101 ? -19.235 2.352 3.000 1.00 90.94 101 ASP A N 1
ATOM 771 C CA . ASP A 1 101 ? -19.415 3.171 4.202 1.00 90.94 101 ASP A CA 1
ATOM 772 C C . ASP A 1 101 ? -20.200 2.406 5.272 1.00 90.94 101 ASP A C 1
ATOM 774 O O . ASP A 1 101 ? -21.297 1.900 5.027 1.00 90.94 101 ASP A O 1
ATOM 778 N N . ASP A 1 102 ? -19.675 2.397 6.491 1.00 91.06 102 ASP A N 1
ATOM 779 C CA . ASP A 1 102 ? -20.341 1.834 7.658 1.00 91.06 102 ASP A CA 1
ATOM 780 C C . ASP A 1 102 ? -21.071 2.946 8.418 1.00 91.06 102 ASP A C 1
ATOM 782 O O . ASP A 1 102 ? -20.707 3.330 9.532 1.00 91.06 102 ASP A O 1
ATOM 786 N N . LYS A 1 103 ? -22.085 3.521 7.757 1.00 77.00 103 LYS A N 1
ATOM 787 C CA . LYS A 1 103 ? -22.748 4.784 8.143 1.00 77.00 103 LYS A CA 1
ATOM 788 C C . LYS A 1 103 ? -23.232 4.835 9.598 1.00 77.00 103 LYS A C 1
ATOM 790 O O . LYS A 1 103 ? -23.295 5.915 10.177 1.00 77.00 103 LYS A O 1
ATOM 795 N N . ASN A 1 104 ? -23.521 3.685 10.203 1.00 81.38 104 ASN A N 1
ATOM 796 C CA . ASN A 1 104 ? -24.054 3.589 11.564 1.00 81.38 104 ASN A CA 1
ATOM 797 C C . ASN A 1 104 ? -22.979 3.343 12.634 1.00 81.38 104 ASN A C 1
ATOM 799 O O . ASN A 1 104 ? -23.304 3.191 13.807 1.00 81.38 104 ASN A O 1
ATOM 803 N N . ASN A 1 105 ? -21.697 3.321 12.268 1.00 85.50 105 ASN A N 1
ATOM 804 C CA . ASN A 1 105 ? -20.611 2.949 13.174 1.00 85.50 105 ASN A CA 1
ATOM 805 C C . ASN A 1 105 ? -19.897 4.161 13.788 1.00 85.50 105 ASN A C 1
ATOM 807 O O . ASN A 1 105 ? -18.684 4.168 13.993 1.00 85.50 105 ASN A O 1
ATOM 811 N N . ASN A 1 106 ? -20.674 5.210 14.073 1.00 90.19 106 ASN A N 1
ATOM 812 C CA . ASN A 1 106 ? -20.251 6.374 14.845 1.00 90.19 106 ASN A CA 1
ATOM 813 C C . ASN A 1 106 ? -18.965 7.039 14.304 1.00 90.19 106 ASN A C 1
ATOM 815 O O . ASN A 1 106 ? -17.998 7.254 15.034 1.00 90.19 106 ASN A O 1
ATOM 819 N N . GLY A 1 107 ? -18.927 7.347 13.006 1.00 93.06 107 GLY A N 1
ATOM 820 C CA . GLY A 1 107 ? -17.746 7.934 12.371 1.00 93.06 107 GLY A CA 1
ATOM 821 C C . GLY A 1 107 ? -17.357 9.303 12.932 1.00 93.06 107 GLY A C 1
ATOM 822 O O . GLY A 1 107 ? -18.221 10.123 13.248 1.00 93.06 107 GLY A O 1
ATOM 823 N N . ILE A 1 108 ? -16.050 9.555 13.042 1.00 92.31 108 ILE A N 1
ATOM 824 C CA . ILE A 1 108 ? -15.517 10.894 13.326 1.00 92.31 108 ILE A CA 1
ATOM 825 C C . ILE A 1 108 ? -15.945 11.839 12.192 1.00 92.31 108 ILE A C 1
ATOM 827 O O . ILE A 1 108 ? -15.854 11.486 11.012 1.00 92.31 108 ILE A O 1
ATOM 831 N N . ASP A 1 109 ? -16.420 13.037 12.541 1.00 91.38 109 ASP A N 1
ATOM 832 C CA . ASP A 1 109 ? -16.726 14.060 11.540 1.00 91.38 109 ASP A CA 1
ATOM 833 C C . ASP A 1 109 ? -15.453 14.446 10.777 1.00 91.38 109 ASP A C 1
ATOM 835 O O . ASP A 1 109 ? -14.390 14.644 11.371 1.00 91.38 109 ASP A O 1
ATOM 839 N N . THR A 1 110 ? -15.557 14.578 9.455 1.00 89.19 110 THR A N 1
ATOM 840 C CA . THR A 1 110 ? -14.411 14.891 8.592 1.00 89.19 110 THR A CA 1
ATOM 841 C C . THR A 1 110 ? -13.646 16.146 9.014 1.00 89.19 110 THR A C 1
ATOM 843 O O . THR A 1 110 ? -12.432 16.191 8.820 1.00 89.19 110 THR A O 1
ATOM 846 N N . LYS A 1 111 ? -14.287 17.128 9.665 1.00 90.12 111 LYS A N 1
ATOM 847 C CA . LYS A 1 111 ? -13.611 18.327 10.188 1.00 90.12 111 LYS A CA 1
ATOM 848 C C . LYS A 1 111 ? -12.580 18.007 11.277 1.00 90.12 111 LYS A C 1
ATOM 850 O O . LYS A 1 111 ? -11.606 18.740 11.418 1.00 90.12 111 LYS A O 1
ATOM 855 N N . HIS A 1 112 ? -12.769 16.912 12.016 1.00 91.44 112 HIS A N 1
ATOM 856 C CA . HIS A 1 112 ? -11.843 16.434 13.048 1.00 91.44 112 HIS A CA 1
ATOM 857 C C . HIS A 1 112 ? -10.823 15.422 12.528 1.00 91.44 112 HIS A C 1
ATOM 859 O O . HIS A 1 112 ? -9.896 15.065 13.254 1.00 91.44 112 HIS A O 1
ATOM 865 N N . LEU A 1 113 ? -10.978 14.946 11.291 1.00 87.12 113 LEU A N 1
ATOM 866 C CA . LEU A 1 113 ? -9.983 14.096 10.656 1.00 87.12 113 LEU A CA 1
ATOM 867 C C . LEU A 1 113 ? -8.870 14.964 10.049 1.00 87.12 113 LEU A C 1
ATOM 869 O O . LEU A 1 113 ? -9.166 16.006 9.452 1.00 87.12 113 LEU A O 1
ATOM 873 N N . PRO A 1 114 ? -7.597 14.548 10.139 1.00 86.50 114 PRO A N 1
ATOM 874 C CA . PRO A 1 114 ? -6.515 15.145 9.359 1.00 86.50 114 PRO A CA 1
ATOM 875 C C . PRO A 1 114 ? -6.844 15.128 7.864 1.00 86.50 114 PRO A C 1
ATOM 877 O O . PRO A 1 114 ? -7.537 14.227 7.400 1.00 86.50 114 PRO A O 1
ATOM 880 N N . SER A 1 115 ? -6.322 16.079 7.089 1.00 82.56 115 SER A N 1
ATOM 881 C CA . SER A 1 115 ? -6.562 16.147 5.635 1.00 82.56 115 SER A CA 1
ATOM 882 C C . SER A 1 115 ? -6.181 14.858 4.897 1.00 82.56 115 SER A C 1
ATOM 884 O O . SER A 1 115 ? -6.834 14.493 3.926 1.00 82.56 115 SER A O 1
ATOM 886 N N . THR A 1 116 ? -5.171 14.145 5.395 1.00 86.56 116 THR A N 1
ATOM 887 C CA . THR A 1 116 ? -4.679 12.865 4.868 1.00 86.56 116 THR A CA 1
ATOM 888 C C . THR A 1 116 ? -5.537 11.653 5.247 1.00 86.56 116 THR A C 1
ATOM 890 O O . THR A 1 116 ? -5.240 10.546 4.813 1.00 86.56 116 THR A O 1
ATOM 893 N N . CYS A 1 117 ? -6.582 11.833 6.060 1.00 90.81 117 CYS A N 1
ATOM 894 C CA . CYS A 1 117 ? -7.483 10.769 6.504 1.00 90.81 117 CYS A CA 1
ATOM 895 C C . CYS A 1 117 ? -8.951 11.146 6.254 1.00 90.81 117 CYS A C 1
ATOM 897 O O . CYS A 1 117 ? -9.792 11.084 7.147 1.00 90.81 117 CYS A O 1
ATOM 899 N N . ARG A 1 118 ? -9.260 11.608 5.040 1.00 90.50 118 ARG A N 1
ATOM 900 C CA . ARG A 1 118 ? -10.618 11.989 4.608 1.00 90.50 118 ARG A CA 1
ATOM 901 C C . ARG A 1 118 ? -11.042 11.258 3.333 1.00 90.50 118 ARG A C 1
ATOM 903 O O . ARG A 1 118 ? -11.854 11.773 2.565 1.00 90.50 118 ARG A O 1
ATOM 910 N N . ASP A 1 119 ? -10.486 10.075 3.095 1.00 89.94 119 ASP A N 1
ATOM 911 C CA . ASP A 1 119 ? -10.854 9.251 1.951 1.00 89.94 119 ASP A CA 1
ATOM 912 C C . ASP A 1 119 ? -12.308 8.777 2.077 1.00 89.94 119 ASP A C 1
ATOM 914 O O . ASP A 1 119 ? -12.781 8.425 3.161 1.00 89.94 119 ASP A O 1
ATOM 918 N N . LYS A 1 120 ? -13.024 8.759 0.950 1.00 87.38 120 LYS A N 1
ATOM 919 C CA . LYS A 1 120 ? -14.353 8.136 0.847 1.00 87.38 120 LYS A CA 1
ATOM 920 C C . LYS A 1 120 ? -14.189 6.632 0.628 1.00 87.38 120 LYS A C 1
ATOM 922 O O . LYS A 1 120 ? -13.223 6.228 -0.010 1.00 87.38 120 LYS A O 1
ATOM 927 N N . SER A 1 121 ? -15.142 5.801 1.048 1.00 85.62 121 SER A N 1
ATOM 928 C CA . SER A 1 121 ? -15.135 4.353 0.737 1.00 85.62 121 SER A CA 1
ATOM 929 C C . SER A 1 121 ? -15.019 4.051 -0.766 1.00 85.62 121 SER A C 1
ATOM 931 O O . SER A 1 121 ? -14.328 3.117 -1.182 1.00 85.62 121 SER A O 1
ATOM 933 N N . SER A 1 122 ? -15.619 4.915 -1.591 1.00 79.69 122 SER A N 1
ATOM 934 C CA . SER A 1 122 ? -15.536 4.886 -3.053 1.00 79.69 122 SER A CA 1
ATOM 935 C C . SER A 1 122 ? -14.203 5.378 -3.624 1.00 79.69 122 SER A C 1
ATOM 937 O O . SER A 1 122 ? -14.035 5.391 -4.842 1.00 79.69 122 SER A O 1
ATOM 939 N N . ALA A 1 123 ? -13.244 5.786 -2.786 1.00 70.88 123 ALA A N 1
ATOM 940 C CA . ALA A 1 123 ? -11.907 6.120 -3.245 1.00 70.88 123 ALA A CA 1
ATOM 941 C C . ALA A 1 123 ? -11.309 4.890 -3.936 1.00 70.88 123 ALA A C 1
ATOM 943 O O . ALA A 1 123 ? -11.142 3.814 -3.354 1.00 70.88 123 ALA A O 1
ATOM 944 N N . VAL A 1 124 ? -11.050 5.042 -5.227 1.00 56.72 124 VAL A N 1
ATOM 945 C CA . VAL A 1 124 ? -10.443 4.015 -6.066 1.00 56.72 124 VAL A CA 1
ATOM 946 C C . VAL A 1 124 ? -8.951 4.280 -6.189 1.00 56.72 124 VAL A C 1
ATOM 948 O O . VAL A 1 124 ? -8.484 5.419 -6.069 1.00 56.72 124 VAL A O 1
ATOM 951 N N . CYS A 1 125 ? -8.184 3.230 -6.481 1.00 49.84 125 CYS A N 1
ATOM 952 C CA . CYS A 1 125 ? -6.876 3.408 -7.098 1.00 49.84 125 CYS A CA 1
ATOM 953 C C . CYS A 1 125 ? -7.091 4.005 -8.490 1.00 49.84 125 CYS A C 1
ATOM 955 O O . CYS A 1 125 ? -7.133 3.301 -9.495 1.00 49.84 125 CYS A O 1
ATOM 957 N N . THR A 1 126 ? -7.262 5.326 -8.570 1.00 39.97 126 THR A N 1
ATOM 958 C CA . THR A 1 126 ? -7.053 6.028 -9.831 1.00 39.97 126 THR A CA 1
ATOM 959 C C . THR A 1 126 ? -5.652 5.678 -10.293 1.00 39.97 126 THR A C 1
ATOM 961 O O . THR A 1 126 ? -4.706 5.849 -9.523 1.00 39.97 126 THR A O 1
ATOM 964 N N . LYS A 1 127 ? -5.578 5.190 -11.533 1.00 30.69 127 LYS A N 1
ATOM 965 C CA . LYS A 1 127 ? -4.445 4.673 -12.314 1.00 30.69 127 LYS A CA 1
ATOM 966 C C . LYS A 1 127 ? -3.289 5.675 -12.491 1.00 30.69 127 LYS A C 1
ATOM 968 O O . LYS A 1 127 ? -2.693 5.771 -13.561 1.00 30.69 127 LYS A O 1
ATOM 973 N N . HIS A 1 128 ? -2.970 6.452 -11.462 1.00 25.97 128 HIS A N 1
ATOM 974 C CA . HIS A 1 128 ? -1.768 7.257 -11.390 1.00 25.97 128 HIS A CA 1
ATOM 975 C C . HIS A 1 128 ? -0.611 6.341 -11.030 1.00 25.97 128 HIS A C 1
ATOM 977 O O . HIS A 1 128 ? -0.182 6.217 -9.889 1.00 25.97 128 HIS A O 1
ATOM 983 N N . HIS A 1 129 ? -0.150 5.694 -12.092 1.00 26.27 129 HIS A N 1
ATOM 984 C CA . HIS A 1 129 ? 1.145 5.085 -12.270 1.00 26.27 129 HIS A CA 1
ATOM 985 C C . HIS A 1 129 ? 2.222 5.591 -11.294 1.00 26.27 129 HIS A C 1
ATOM 987 O O . HIS A 1 129 ? 2.878 6.608 -11.515 1.00 26.27 129 HIS A O 1
ATOM 993 N N . ALA A 1 130 ? 2.479 4.810 -10.256 1.00 27.25 130 ALA A N 1
ATOM 994 C CA . ALA A 1 130 ? 3.826 4.621 -9.746 1.00 27.25 130 ALA A CA 1
ATOM 995 C C . ALA A 1 130 ? 3.903 3.200 -9.173 1.00 27.25 130 ALA A C 1
ATOM 997 O O . ALA A 1 130 ? 3.023 2.818 -8.403 1.00 27.25 130 ALA A O 1
ATOM 998 N N . PRO A 1 131 ? 4.915 2.395 -9.540 1.00 33.84 131 PRO A N 1
ATOM 999 C CA . PRO A 1 131 ? 5.024 1.030 -9.059 1.00 33.84 131 PRO A CA 1
ATOM 1000 C C . PRO A 1 131 ? 5.235 1.065 -7.546 1.00 33.84 131 PRO A C 1
ATOM 1002 O O . PRO A 1 131 ? 6.069 1.800 -7.009 1.00 33.84 131 PRO A O 1
ATOM 1005 N N . ILE A 1 132 ? 4.443 0.260 -6.858 1.00 36.81 132 ILE A N 1
ATOM 1006 C CA . ILE A 1 132 ? 4.035 0.434 -5.462 1.00 36.81 132 ILE A CA 1
ATOM 1007 C C . ILE A 1 132 ? 5.105 -0.098 -4.486 1.00 36.81 132 ILE A C 1
ATOM 1009 O O . ILE A 1 132 ? 4.847 -0.446 -3.340 1.00 36.81 132 ILE A O 1
ATOM 1013 N N . SER A 1 133 ? 6.359 -0.109 -4.930 1.00 45.22 133 SER A N 1
ATOM 1014 C CA . SER A 1 133 ? 7.508 -0.115 -4.035 1.00 45.22 133 SER A CA 1
ATOM 1015 C C . SER A 1 133 ? 7.889 1.312 -3.635 1.00 45.22 133 SER A C 1
ATOM 1017 O O . SER A 1 133 ? 8.282 1.532 -2.496 1.00 45.22 133 SER A O 1
ATOM 1019 N N . ASN A 1 134 ? 7.725 2.316 -4.506 1.00 46.97 134 ASN A N 1
ATOM 1020 C CA . ASN A 1 134 ? 8.442 3.586 -4.336 1.00 46.97 134 ASN A CA 1
ATOM 1021 C C . ASN A 1 134 ? 7.642 4.710 -3.663 1.00 46.97 134 ASN A C 1
ATOM 1023 O O . ASN A 1 134 ? 8.238 5.715 -3.299 1.00 46.97 134 ASN A O 1
ATOM 1027 N N . THR A 1 135 ? 6.336 4.570 -3.423 1.00 49.56 135 THR A N 1
ATOM 1028 C CA . THR A 1 135 ? 5.510 5.615 -2.781 1.00 49.56 135 THR A CA 1
ATOM 1029 C C . THR A 1 135 ? 5.843 5.846 -1.308 1.00 49.56 135 THR A C 1
ATOM 1031 O O . THR A 1 135 ? 5.934 7.000 -0.901 1.00 49.56 135 THR A O 1
ATOM 1034 N N . SER A 1 136 ? 6.113 4.800 -0.518 1.00 54.25 136 SER A N 1
ATOM 1035 C CA . SER A 1 136 ? 6.576 4.994 0.868 1.00 54.25 136 SER A CA 1
ATOM 1036 C C . SER A 1 136 ? 7.940 5.684 0.923 1.00 54.25 136 SER A C 1
ATOM 1038 O O . SER A 1 136 ? 8.165 6.529 1.781 1.00 54.25 136 SER A O 1
ATOM 1040 N N . LYS A 1 137 ? 8.811 5.414 -0.058 1.00 61.03 137 LYS A N 1
ATOM 1041 C CA . LYS A 1 137 ? 10.115 6.076 -0.204 1.00 61.03 137 LYS A CA 1
ATOM 1042 C C . LYS A 1 137 ? 9.958 7.515 -0.687 1.00 61.03 137 LYS A C 1
ATOM 1044 O O . LYS A 1 137 ? 10.658 8.385 -0.192 1.00 61.03 137 LYS A O 1
ATOM 1049 N N . LYS A 1 138 ? 8.993 7.796 -1.575 1.00 64.88 138 LYS A N 1
A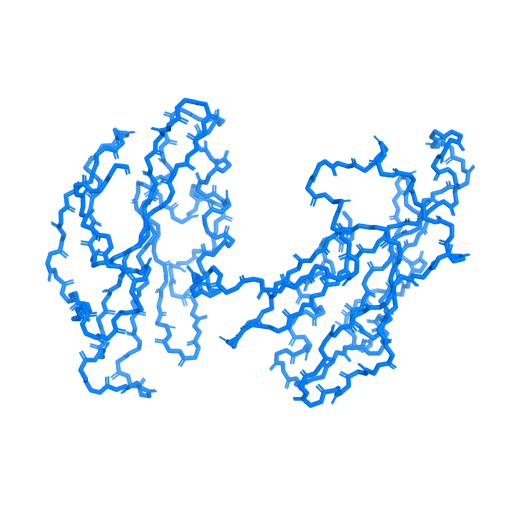TOM 1050 C CA . LYS A 1 138 ? 8.613 9.173 -1.918 1.00 64.88 138 LYS A CA 1
ATOM 1051 C C . LYS A 1 138 ? 8.158 9.938 -0.686 1.00 64.88 138 LYS A C 1
ATOM 1053 O O . LYS A 1 138 ? 8.611 11.062 -0.524 1.00 64.88 138 LYS A O 1
ATOM 1058 N N . SER A 1 139 ? 7.300 9.359 0.159 1.00 64.69 139 SER A N 1
ATOM 1059 C CA . SER A 1 139 ? 6.843 10.022 1.391 1.00 64.69 139 SER A CA 1
ATOM 1060 C C . SER A 1 139 ? 8.022 10.316 2.306 1.00 64.69 139 SER A C 1
AT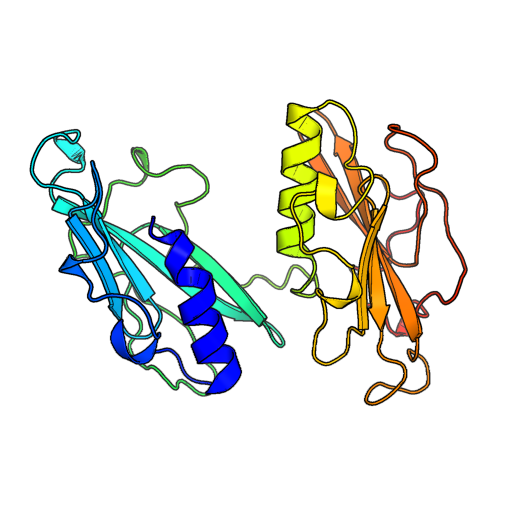OM 1062 O O . SER A 1 139 ? 8.222 11.463 2.669 1.00 64.69 139 SER A O 1
ATOM 1064 N N . ALA A 1 140 ? 8.883 9.329 2.551 1.00 61.50 140 ALA A N 1
ATOM 1065 C CA . ALA A 1 140 ? 10.042 9.492 3.421 1.00 61.50 140 ALA A CA 1
ATOM 1066 C C . ALA A 1 140 ? 11.039 10.552 2.892 1.00 61.50 140 ALA A C 1
ATOM 1068 O O . ALA A 1 140 ? 11.493 11.425 3.628 1.00 61.50 140 ALA A O 1
ATOM 1069 N N . VAL A 1 141 ? 11.291 10.569 1.576 1.00 60.94 141 VAL A N 1
ATOM 1070 C CA . VAL A 1 141 ? 12.090 11.620 0.919 1.00 60.94 141 VAL A CA 1
ATOM 1071 C C . VAL A 1 141 ? 11.398 12.989 0.965 1.00 60.94 141 VAL A C 1
ATOM 1073 O O . VAL A 1 141 ? 12.057 14.011 1.158 1.00 60.94 141 VAL A O 1
ATOM 1076 N N . THR A 1 142 ? 10.074 13.021 0.798 1.00 66.94 142 THR A N 1
ATOM 1077 C CA . THR A 1 142 ? 9.260 14.247 0.810 1.00 66.94 142 THR A CA 1
ATOM 1078 C C . THR A 1 142 ? 9.093 14.813 2.213 1.00 66.94 142 THR A C 1
ATOM 1080 O O . THR A 1 142 ? 8.970 16.018 2.335 1.00 66.94 142 THR A O 1
ATOM 1083 N N . GLU A 1 143 ? 9.095 13.998 3.264 1.00 63.62 143 GLU A N 1
ATOM 1084 C CA . GLU A 1 143 ? 9.019 14.442 4.660 1.00 63.62 143 GLU A CA 1
ATOM 1085 C C . GLU A 1 143 ? 10.375 14.949 5.162 1.00 63.62 143 GLU A C 1
ATOM 1087 O O . GLU A 1 143 ? 10.428 15.873 5.972 1.00 63.62 143 GLU A O 1
ATOM 1092 N N . TYR A 1 144 ? 11.481 14.409 4.642 1.00 59.56 144 TYR A N 1
ATOM 1093 C CA . TYR A 1 144 ? 12.820 14.872 5.002 1.00 59.56 144 TYR A CA 1
ATOM 1094 C C . TYR A 1 144 ? 13.098 16.300 4.494 1.00 59.56 144 TYR A C 1
ATOM 1096 O O . TYR A 1 144 ? 13.612 17.140 5.232 1.00 59.56 144 TYR A O 1
ATOM 1104 N N . CYS A 1 145 ? 12.719 16.619 3.252 1.00 51.69 145 CYS A N 1
ATOM 1105 C CA . CYS A 1 145 ? 13.095 17.890 2.620 1.00 51.69 145 CYS A CA 1
ATOM 1106 C C . CYS A 1 145 ? 12.504 19.159 3.291 1.00 51.69 145 CYS A C 1
ATOM 1108 O O . CYS A 1 145 ? 13.264 20.098 3.523 1.00 51.69 145 CYS A O 1
ATOM 1110 N N . PRO A 1 146 ? 11.213 19.224 3.675 1.00 52.03 146 PRO A N 1
ATOM 1111 C CA . PRO A 1 146 ? 10.644 20.351 4.417 1.00 52.03 146 PRO A CA 1
ATOM 1112 C C . PRO A 1 146 ? 11.268 20.548 5.801 1.00 52.03 146 PRO A C 1
ATOM 1114 O O . PRO A 1 146 ? 11.356 21.680 6.263 1.00 52.03 146 PRO A O 1
ATOM 1117 N N . ASN A 1 147 ? 11.712 19.466 6.448 1.00 51.50 147 ASN A N 1
ATOM 1118 C CA . ASN A 1 147 ? 12.266 19.514 7.802 1.00 51.50 147 ASN A CA 1
ATOM 1119 C C . ASN A 1 147 ? 13.755 19.895 7.828 1.00 51.50 147 ASN A C 1
ATOM 1121 O O . ASN A 1 147 ? 14.208 20.498 8.798 1.00 51.50 147 ASN A O 1
ATOM 1125 N N . HIS A 1 148 ? 14.511 19.562 6.776 1.00 59.06 148 HIS A N 1
ATOM 1126 C CA . HIS A 1 148 ? 15.968 19.745 6.738 1.00 59.06 148 HIS A CA 1
ATOM 1127 C C . HIS A 1 148 ? 16.455 20.746 5.678 1.00 59.06 148 HIS A C 1
ATOM 1129 O O . HIS A 1 148 ? 17.620 21.129 5.691 1.00 59.06 148 HIS A O 1
ATOM 1135 N N . GLY A 1 149 ? 15.597 21.177 4.747 1.00 68.88 149 GLY A N 1
ATOM 1136 C CA . GLY A 1 149 ? 15.967 22.071 3.640 1.00 68.88 149 GLY A CA 1
ATOM 1137 C C . GLY A 1 149 ? 16.801 21.408 2.533 1.00 68.88 149 GLY A C 1
ATOM 1138 O O . GLY A 1 149 ? 17.053 22.025 1.495 1.00 68.88 149 GLY A O 1
ATOM 1139 N N . GLU A 1 150 ? 17.177 20.143 2.717 1.00 79.31 150 GLU A N 1
ATOM 1140 C CA . GLU A 1 150 ? 17.998 19.335 1.817 1.00 79.31 150 GLU A CA 1
ATOM 1141 C C . GLU A 1 150 ? 17.347 17.969 1.549 1.00 79.31 150 GLU A C 1
ATOM 1143 O O . GLU A 1 150 ? 16.494 17.499 2.303 1.00 79.31 150 GLU A O 1
ATOM 1148 N N . TRP A 1 151 ? 17.728 17.325 0.448 1.00 84.00 151 TRP A N 1
ATOM 1149 C CA . TRP A 1 151 ? 17.280 15.969 0.133 1.00 84.00 151 TRP A CA 1
ATOM 1150 C C . TRP A 1 151 ? 18.041 14.934 0.980 1.00 84.00 151 TRP A C 1
ATOM 1152 O O . TRP A 1 151 ? 19.240 15.107 1.198 1.00 84.00 151 TRP A O 1
ATOM 1162 N N . PRO A 1 152 ? 17.409 13.826 1.413 1.00 87.19 152 PRO A N 1
ATOM 1163 C CA . PRO A 1 152 ? 18.095 12.816 2.210 1.00 87.19 152 PRO A CA 1
ATOM 1164 C C . PRO A 1 152 ? 19.227 12.176 1.409 1.00 87.19 152 PRO A C 1
ATOM 1166 O O . PRO A 1 152 ? 19.032 11.734 0.272 1.00 87.19 152 PRO A O 1
ATOM 1169 N N . LYS A 1 153 ? 20.411 12.119 2.020 1.00 88.62 153 LYS A N 1
ATOM 1170 C CA . LYS A 1 153 ? 21.634 11.623 1.381 1.00 88.62 153 LYS A CA 1
ATOM 1171 C C . LYS A 1 153 ? 21.525 10.160 0.950 1.00 88.62 153 LYS A C 1
ATOM 1173 O O . LYS A 1 153 ? 22.007 9.813 -0.124 1.00 88.62 153 LYS A O 1
ATOM 1178 N N . ASP A 1 154 ? 20.885 9.331 1.764 1.00 89.19 154 ASP A N 1
ATOM 1179 C CA . ASP A 1 154 ? 20.833 7.876 1.620 1.00 89.19 154 ASP A CA 1
ATOM 1180 C C . ASP A 1 154 ? 19.524 7.293 2.196 1.00 89.19 154 ASP A C 1
ATOM 1182 O O . ASP A 1 154 ? 18.630 8.031 2.624 1.00 89.19 154 ASP A O 1
ATOM 1186 N N . ASN A 1 155 ? 19.392 5.960 2.169 1.00 87.50 155 ASN A N 1
ATOM 1187 C CA . ASN A 1 155 ? 18.243 5.234 2.719 1.00 87.50 155 ASN A CA 1
ATOM 1188 C C . ASN A 1 155 ? 18.034 5.521 4.213 1.00 87.50 155 ASN A C 1
ATOM 1190 O O . ASN A 1 155 ? 16.902 5.761 4.631 1.00 87.50 155 ASN A O 1
ATOM 1194 N N . ASP A 1 156 ? 19.116 5.527 4.996 1.00 88.06 156 ASP A N 1
ATOM 1195 C CA . ASP A 1 156 ? 19.067 5.718 6.446 1.00 88.06 156 ASP A CA 1
ATOM 1196 C C . ASP A 1 156 ? 18.575 7.126 6.799 1.00 88.06 156 ASP A C 1
ATOM 1198 O O . ASP A 1 156 ? 17.674 7.283 7.624 1.00 88.06 156 ASP A O 1
ATOM 1202 N N . LYS A 1 157 ? 19.082 8.160 6.115 1.00 85.94 157 LYS A N 1
ATOM 1203 C CA . LYS A 1 157 ? 18.596 9.542 6.259 1.00 85.94 157 LYS A CA 1
ATOM 1204 C C . LYS A 1 157 ? 17.164 9.706 5.781 1.00 85.94 157 LYS A C 1
ATOM 1206 O O . LYS A 1 157 ? 16.414 10.459 6.386 1.00 85.94 157 LYS A O 1
ATOM 1211 N N . ALA A 1 158 ? 16.766 8.984 4.739 1.00 83.06 158 ALA A N 1
ATOM 1212 C CA . ALA A 1 158 ? 15.377 8.962 4.309 1.00 83.06 158 ALA A CA 1
ATOM 1213 C C . ALA A 1 158 ? 14.464 8.188 5.276 1.00 83.06 158 ALA A C 1
ATOM 1215 O O . ALA A 1 158 ? 13.259 8.212 5.073 1.00 83.06 158 ALA A O 1
ATOM 1216 N N . GLY A 1 159 ? 14.982 7.491 6.295 1.00 82.06 159 GLY A N 1
ATOM 1217 C CA . GLY A 1 159 ? 14.167 6.690 7.212 1.00 82.06 159 GLY A CA 1
ATOM 1218 C C . GLY A 1 159 ? 13.564 5.442 6.560 1.00 82.06 159 GLY A C 1
ATOM 1219 O O . GLY A 1 159 ? 12.490 4.987 6.955 1.00 82.06 159 GLY A O 1
ATOM 1220 N N . VAL A 1 160 ? 14.221 4.896 5.533 1.00 80.81 160 VAL A N 1
ATOM 1221 C CA . VAL A 1 160 ? 13.799 3.669 4.841 1.00 80.81 160 VAL A CA 1
ATOM 1222 C C . VAL A 1 160 ? 14.810 2.550 5.071 1.00 80.81 160 VAL A C 1
ATOM 1224 O O . VAL A 1 160 ? 15.933 2.792 5.500 1.00 80.81 160 VAL A O 1
ATOM 1227 N N . ALA A 1 161 ? 14.411 1.304 4.796 1.00 80.31 161 ALA A N 1
ATOM 1228 C CA . ALA A 1 161 ? 15.247 0.147 5.105 1.00 80.31 161 ALA A CA 1
ATOM 1229 C C . ALA A 1 161 ? 16.638 0.227 4.442 1.00 80.31 161 ALA A C 1
ATOM 1231 O O . ALA A 1 161 ? 16.768 0.529 3.249 1.00 80.31 161 ALA A O 1
ATOM 1232 N N . SER A 1 162 ? 17.654 -0.093 5.242 1.00 84.19 162 SER A N 1
ATOM 1233 C CA . SER A 1 162 ? 19.067 -0.167 4.878 1.00 84.19 162 SER A CA 1
ATOM 1234 C C . SER A 1 162 ? 19.613 -1.542 5.308 1.00 84.19 162 SER A C 1
ATOM 1236 O O . SER A 1 162 ? 19.197 -2.043 6.359 1.00 84.19 162 SER A O 1
ATOM 1238 N N . PRO A 1 163 ? 20.468 -2.212 4.511 1.00 92.44 163 PRO A N 1
ATOM 1239 C CA . PRO A 1 163 ? 20.940 -1.811 3.182 1.00 92.44 163 PRO A CA 1
ATOM 1240 C C . PRO A 1 163 ? 19.829 -1.799 2.109 1.00 92.44 163 PRO A C 1
ATOM 1242 O O . PRO A 1 163 ? 18.781 -2.417 2.300 1.00 92.44 163 PRO A O 1
ATOM 1245 N N . PRO A 1 164 ? 20.051 -1.160 0.942 1.00 89.88 164 PRO A N 1
ATOM 1246 C CA . PRO A 1 164 ? 19.088 -1.106 -0.169 1.00 89.88 164 PRO A CA 1
ATOM 1247 C C . PRO A 1 164 ? 18.514 -2.457 -0.628 1.00 89.88 164 PRO A C 1
ATOM 1249 O O . PRO A 1 164 ? 17.391 -2.514 -1.131 1.00 89.88 164 PRO A O 1
ATOM 1252 N N . SER A 1 165 ? 19.261 -3.551 -0.446 1.00 89.69 165 SER A N 1
ATOM 1253 C CA . SER A 1 165 ? 18.838 -4.929 -0.748 1.00 89.69 165 SER A CA 1
ATOM 1254 C C . SER A 1 165 ? 17.727 -5.453 0.171 1.00 89.69 165 SER A C 1
ATOM 1256 O O . SER A 1 165 ? 17.059 -6.432 -0.164 1.00 89.69 165 SER A O 1
ATOM 1258 N N . ASN A 1 166 ? 17.474 -4.787 1.302 1.00 88.19 166 ASN A N 1
ATOM 1259 C CA . ASN A 1 166 ? 16.308 -5.062 2.140 1.00 88.19 166 ASN A CA 1
ATOM 1260 C C . ASN A 1 166 ? 15.009 -4.553 1.499 1.00 88.19 166 ASN A C 1
ATOM 1262 O O . ASN A 1 166 ? 13.927 -5.014 1.857 1.00 88.19 166 ASN A O 1
ATOM 1266 N N . ILE A 1 167 ? 15.093 -3.640 0.524 1.00 86.94 167 ILE A N 1
ATOM 1267 C CA . ILE A 1 167 ? 13.943 -3.146 -0.237 1.00 86.94 167 ILE A CA 1
ATOM 1268 C C . ILE A 1 167 ? 13.873 -3.889 -1.575 1.00 86.94 167 ILE A C 1
ATOM 1270 O O . ILE A 1 167 ? 14.277 -3.380 -2.619 1.00 86.94 167 ILE A O 1
ATOM 1274 N N . LYS A 1 168 ? 13.331 -5.104 -1.534 1.00 86.38 168 LYS A N 1
ATOM 1275 C CA . LYS A 1 168 ? 13.187 -6.007 -2.685 1.00 86.38 168 LYS A CA 1
ATOM 1276 C C . LYS A 1 168 ? 11.724 -6.330 -2.982 1.00 86.38 168 LYS A C 1
ATOM 1278 O O . LYS A 1 168 ? 10.840 -6.094 -2.162 1.00 86.38 168 LYS A O 1
ATOM 1283 N N . GLY A 1 169 ? 11.462 -6.877 -4.164 1.00 83.62 169 GLY A N 1
ATOM 1284 C CA . GLY A 1 169 ? 10.134 -7.318 -4.585 1.00 83.62 169 GLY A CA 1
ATOM 1285 C C . GLY A 1 169 ? 10.204 -8.371 -5.686 1.00 83.62 169 GLY A C 1
ATOM 1286 O O . GLY A 1 169 ? 11.288 -8.764 -6.105 1.00 83.62 169 GLY A O 1
ATOM 1287 N N . LYS A 1 170 ? 9.043 -8.796 -6.204 1.00 83.81 170 LYS A N 1
ATOM 1288 C CA . LYS A 1 170 ? 8.943 -9.869 -7.216 1.00 83.81 170 LYS A CA 1
ATOM 1289 C C . LYS A 1 170 ? 9.864 -9.672 -8.429 1.00 83.81 170 LYS A C 1
ATOM 1291 O O . LYS A 1 170 ? 10.346 -10.648 -8.986 1.00 83.81 170 LYS A O 1
ATOM 1296 N N . TYR A 1 171 ? 10.086 -8.420 -8.829 1.00 87.06 171 TYR A N 1
ATOM 1297 C CA . TYR A 1 171 ? 10.926 -8.055 -9.974 1.00 87.06 171 TYR A CA 1
ATOM 1298 C C . TYR A 1 171 ? 12.045 -7.068 -9.617 1.00 87.06 171 TYR A C 1
ATOM 1300 O O . TYR A 1 171 ? 12.803 -6.666 -10.494 1.00 87.06 171 TYR A O 1
ATOM 1308 N N . VAL A 1 172 ? 12.135 -6.656 -8.350 1.00 90.06 172 VAL A N 1
ATOM 1309 C CA . VAL A 1 172 ? 13.039 -5.597 -7.883 1.00 90.06 172 VAL A CA 1
ATOM 1310 C C . VAL A 1 172 ? 14.071 -6.217 -6.958 1.00 90.06 172 VAL A C 1
ATOM 1312 O O . VAL A 1 172 ? 13.719 -6.814 -5.944 1.00 90.06 172 VAL A O 1
ATOM 1315 N N . GLU A 1 173 ? 15.338 -6.060 -7.311 1.00 90.94 173 GLU A N 1
ATOM 1316 C CA . GLU A 1 173 ? 16.485 -6.524 -6.537 1.00 90.94 173 GLU A CA 1
ATOM 1317 C C . GLU A 1 173 ? 16.761 -5.620 -5.337 1.00 90.94 173 GLU A C 1
ATOM 1319 O O . GLU A 1 173 ? 17.006 -6.098 -4.232 1.00 90.94 173 GLU A O 1
ATOM 1324 N N . SER A 1 174 ? 16.727 -4.307 -5.558 1.00 91.81 174 SER A N 1
ATOM 1325 C CA . SER A 1 174 ? 17.043 -3.307 -4.542 1.00 91.81 174 SER A CA 1
ATOM 1326 C C . SER A 1 174 ? 16.416 -1.957 -4.869 1.00 91.81 174 SER A C 1
ATOM 1328 O O . SER A 1 174 ? 16.136 -1.644 -6.034 1.00 91.81 174 SER A O 1
ATOM 1330 N N . VAL A 1 175 ? 16.231 -1.134 -3.835 1.00 93.56 175 VAL A N 1
ATOM 1331 C CA . VAL A 1 175 ? 15.867 0.279 -3.977 1.00 93.56 175 VAL A CA 1
ATOM 1332 C C . VAL A 1 175 ? 16.821 1.133 -3.157 1.00 93.56 175 VAL A C 1
ATOM 1334 O O . VAL A 1 175 ? 16.876 1.034 -1.930 1.00 93.56 175 VAL A O 1
ATOM 1337 N N . THR A 1 176 ? 17.536 2.012 -3.847 1.00 93.75 176 THR A N 1
ATOM 1338 C CA . THR A 1 176 ? 18.519 2.918 -3.255 1.00 93.75 176 THR A CA 1
ATOM 1339 C C . THR A 1 176 ? 17.997 4.343 -3.304 1.00 93.75 176 THR A C 1
ATOM 1341 O O . THR A 1 176 ? 17.489 4.789 -4.331 1.00 93.75 176 THR A O 1
ATOM 1344 N N . VAL A 1 177 ? 18.144 5.070 -2.205 1.00 92.38 177 VAL A N 1
ATOM 1345 C CA . VAL A 1 177 ? 17.984 6.518 -2.141 1.00 92.38 177 VAL A CA 1
ATOM 1346 C C . VAL A 1 177 ? 19.375 7.138 -2.197 1.00 92.38 177 VAL A C 1
ATOM 1348 O O . VAL A 1 177 ? 20.281 6.714 -1.485 1.00 92.38 177 VAL A O 1
ATOM 1351 N N . THR A 1 178 ? 19.570 8.129 -3.058 1.00 92.25 178 THR A N 1
ATOM 1352 C CA . THR A 1 178 ? 20.806 8.917 -3.110 1.00 92.25 178 THR A CA 1
ATOM 1353 C C . THR A 1 178 ? 20.450 10.367 -3.373 1.00 92.25 178 THR A C 1
ATOM 1355 O O . THR A 1 178 ? 19.920 10.690 -4.436 1.00 92.25 178 THR A O 1
ATOM 1358 N N . ASN A 1 179 ? 20.703 11.240 -2.398 1.00 91.38 179 ASN A N 1
ATOM 1359 C CA . ASN A 1 179 ? 20.346 12.663 -2.458 1.00 91.38 179 ASN A CA 1
ATOM 1360 C C . ASN A 1 179 ? 18.880 12.868 -2.916 1.00 91.38 179 ASN A C 1
ATOM 1362 O O . ASN A 1 179 ? 18.586 13.612 -3.851 1.00 91.38 179 ASN A O 1
ATOM 1366 N N . GLY A 1 180 ? 17.943 12.124 -2.321 1.00 89.94 180 GLY A N 1
ATOM 1367 C CA . GLY A 1 180 ? 16.509 12.153 -2.646 1.00 89.94 180 GLY A CA 1
ATOM 1368 C C . GLY A 1 180 ? 16.107 11.580 -4.011 1.00 89.94 180 GLY A C 1
ATOM 1369 O O . GLY A 1 180 ? 14.926 11.617 -4.356 1.00 89.94 180 GLY A O 1
ATOM 1370 N N . VAL A 1 181 ? 17.040 11.045 -4.800 1.00 93.06 181 VAL A N 1
ATOM 1371 C CA . VAL A 1 181 ? 16.712 10.233 -5.977 1.00 93.06 181 VAL A CA 1
ATOM 1372 C C . VAL A 1 181 ? 16.512 8.793 -5.527 1.00 93.06 181 VAL A C 1
ATOM 1374 O O . VAL A 1 181 ? 17.400 8.204 -4.919 1.00 93.06 181 VAL A O 1
ATOM 1377 N N . VAL A 1 182 ? 15.349 8.224 -5.827 1.00 94.56 182 VAL A N 1
ATOM 1378 C CA . VAL A 1 182 ? 15.001 6.832 -5.530 1.00 94.56 182 VAL A CA 1
ATOM 1379 C C . VAL A 1 182 ? 15.214 6.002 -6.789 1.00 94.56 182 VAL A C 1
ATOM 1381 O O . VAL A 1 182 ? 14.466 6.150 -7.752 1.00 94.56 182 VAL A O 1
ATOM 1384 N N . THR A 1 183 ? 16.193 5.107 -6.784 1.00 94.81 183 THR A N 1
ATOM 1385 C CA . THR A 1 183 ? 16.534 4.252 -7.926 1.00 94.81 183 THR A CA 1
ATOM 1386 C C . THR A 1 183 ? 16.216 2.801 -7.603 1.00 94.81 183 THR A C 1
ATOM 1388 O O . THR A 1 183 ? 16.729 2.250 -6.631 1.00 94.81 183 THR A O 1
ATOM 1391 N N . ALA A 1 184 ? 15.369 2.179 -8.421 1.00 94.31 184 ALA A N 1
ATOM 1392 C CA . ALA A 1 184 ? 15.058 0.758 -8.324 1.00 94.31 184 ALA A CA 1
ATOM 1393 C C . ALA A 1 184 ? 15.899 -0.029 -9.332 1.00 94.31 184 ALA A C 1
ATOM 1395 O O . ALA A 1 184 ? 15.960 0.349 -10.503 1.00 94.31 184 ALA A O 1
ATOM 1396 N N . THR A 1 185 ? 16.502 -1.127 -8.880 1.00 94.56 185 THR A N 1
ATOM 1397 C CA . THR A 1 185 ? 17.235 -2.076 -9.729 1.00 94.56 185 THR A CA 1
ATOM 1398 C C . THR A 1 185 ? 16.390 -3.327 -9.925 1.00 94.56 185 THR A C 1
ATOM 1400 O O . THR A 1 185 ? 15.879 -3.895 -8.960 1.00 94.56 185 THR A O 1
ATOM 1403 N N . MET A 1 186 ? 16.218 -3.752 -11.172 1.00 90.75 186 MET A N 1
ATOM 1404 C CA . MET A 1 186 ? 15.484 -4.965 -11.521 1.00 90.75 186 MET A CA 1
ATOM 1405 C C . MET A 1 186 ? 16.324 -6.213 -11.241 1.00 90.75 186 MET A C 1
ATOM 1407 O O . MET A 1 186 ? 17.543 -6.182 -11.381 1.00 90.75 186 MET A O 1
ATOM 1411 N N . LEU A 1 187 ? 15.669 -7.328 -10.909 1.00 88.94 187 LEU A N 1
ATOM 1412 C CA . LEU A 1 187 ? 16.344 -8.614 -10.701 1.00 88.94 187 LEU A CA 1
ATOM 1413 C C . LEU A 1 187 ? 17.170 -9.043 -11.924 1.00 88.94 187 LEU A C 1
ATOM 1415 O O . LEU A 1 187 ? 16.846 -8.745 -13.074 1.00 88.94 187 LEU A O 1
ATOM 1419 N N . SER A 1 188 ? 18.231 -9.803 -11.671 1.00 92.56 188 SER A N 1
ATOM 1420 C CA . SER A 1 188 ? 19.068 -10.430 -12.702 1.00 92.56 188 SER A CA 1
ATOM 1421 C C . SER A 1 188 ? 18.449 -11.710 -13.291 1.00 92.56 188 SER A C 1
ATOM 1423 O O . SER A 1 188 ? 18.856 -12.174 -14.357 1.00 92.56 188 SER A O 1
ATOM 1425 N N . SER A 1 189 ? 17.424 -12.269 -12.642 1.00 89.25 189 SER A N 1
ATOM 1426 C CA . SER A 1 189 ? 16.678 -13.456 -13.078 1.00 89.25 189 SER A CA 1
ATOM 1427 C C . SER A 1 189 ? 15.178 -13.306 -12.784 1.00 89.25 189 SER A C 1
ATOM 1429 O O . SER A 1 189 ? 14.770 -12.404 -12.058 1.00 89.25 189 SER A O 1
ATOM 1431 N N . GLY A 1 190 ? 14.329 -14.134 -13.405 1.00 81.69 190 GLY A N 1
ATOM 1432 C CA . GLY A 1 190 ? 12.869 -14.065 -13.210 1.00 81.69 190 GLY A CA 1
ATOM 1433 C C . GLY A 1 190 ? 12.178 -12.829 -13.811 1.00 81.69 190 GLY A C 1
ATOM 1434 O O . GLY A 1 190 ? 10.999 -12.598 -13.553 1.00 81.69 190 GLY A O 1
ATOM 1435 N N . VAL A 1 191 ? 12.893 -12.045 -14.625 1.00 81.25 191 VAL A N 1
ATOM 1436 C CA . VAL A 1 191 ? 12.379 -10.888 -15.377 1.00 81.25 191 VAL A CA 1
ATOM 1437 C C . VAL A 1 191 ? 12.709 -11.023 -16.865 1.00 81.25 191 VAL A C 1
ATOM 1439 O O . VAL A 1 191 ? 13.565 -11.826 -17.250 1.00 81.25 191 VAL A O 1
ATOM 1442 N N . ASN A 1 192 ? 12.045 -10.225 -17.706 1.00 78.44 192 ASN A N 1
ATOM 1443 C CA . ASN A 1 192 ? 12.331 -10.161 -19.141 1.00 78.44 192 ASN A CA 1
ATOM 1444 C C . ASN A 1 192 ? 13.825 -9.854 -19.379 1.00 78.44 192 ASN A C 1
ATOM 1446 O O . ASN A 1 192 ? 14.403 -8.993 -18.715 1.00 78.44 192 ASN A O 1
ATOM 1450 N N . ASN A 1 193 ? 14.443 -10.559 -20.331 1.00 79.88 193 ASN A N 1
ATOM 1451 C CA . ASN A 1 193 ? 15.855 -10.412 -20.684 1.00 79.88 193 ASN A CA 1
ATOM 1452 C C . ASN A 1 193 ? 16.267 -8.958 -20.959 1.00 79.88 193 ASN A C 1
ATOM 1454 O O . ASN A 1 193 ? 17.366 -8.566 -20.583 1.00 79.88 193 ASN A O 1
ATOM 1458 N N . GLU A 1 194 ? 15.386 -8.143 -21.542 1.00 80.94 194 GLU A N 1
ATOM 1459 C CA . GLU A 1 194 ? 15.690 -6.752 -21.900 1.00 80.94 194 GLU A CA 1
ATOM 1460 C C . GLU A 1 194 ? 15.753 -5.797 -20.694 1.00 80.94 194 GLU A C 1
ATOM 1462 O O . GLU A 1 194 ? 16.258 -4.680 -20.824 1.00 80.94 194 GLU A O 1
ATOM 1467 N N . ILE A 1 195 ? 15.275 -6.221 -19.516 1.00 86.94 195 ILE A N 1
ATOM 1468 C CA . ILE A 1 195 ? 15.230 -5.403 -18.290 1.00 86.94 195 ILE A CA 1
ATOM 1469 C C . ILE A 1 195 ? 16.062 -5.972 -17.133 1.00 86.94 195 ILE A C 1
ATOM 1471 O O . ILE A 1 195 ? 16.081 -5.375 -16.058 1.00 86.94 195 ILE A O 1
ATOM 1475 N N . LYS A 1 196 ? 16.755 -7.100 -17.322 1.00 84.38 196 LYS A N 1
ATOM 1476 C CA . LYS A 1 196 ? 17.591 -7.719 -16.280 1.00 84.38 196 LYS A CA 1
ATOM 1477 C C . LYS A 1 196 ? 18.666 -6.758 -15.782 1.00 84.38 196 LYS A C 1
ATOM 1479 O O . LYS A 1 196 ? 19.396 -6.185 -16.586 1.00 84.38 196 LYS A O 1
ATOM 1484 N N . GLY A 1 197 ? 18.747 -6.572 -14.463 1.00 91.00 197 GLY A N 1
ATOM 1485 C CA . GLY A 1 197 ? 19.716 -5.664 -13.832 1.00 91.00 197 GLY 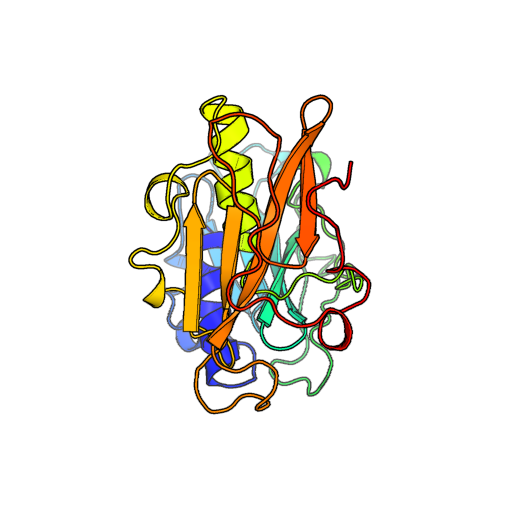A CA 1
ATOM 1486 C C . GLY A 1 197 ? 19.551 -4.185 -14.208 1.00 91.00 197 GLY A C 1
ATOM 1487 O O . GLY A 1 197 ? 20.391 -3.355 -13.849 1.00 91.00 197 GLY A O 1
ATOM 1488 N N . LYS A 1 198 ? 18.493 -3.838 -14.953 1.00 94.00 198 LYS A N 1
ATOM 1489 C CA . LYS A 1 198 ? 18.249 -2.472 -15.402 1.00 94.00 198 LYS A CA 1
ATOM 1490 C C . LYS A 1 198 ? 17.601 -1.629 -14.314 1.00 94.00 198 LYS A C 1
ATOM 1492 O O . LYS A 1 198 ? 17.093 -2.147 -13.322 1.00 94.00 198 LYS A O 1
ATOM 1497 N N . LYS A 1 199 ? 17.636 -0.313 -14.494 1.00 95.19 199 LYS A N 1
ATOM 1498 C CA . LYS A 1 199 ? 17.254 0.668 -13.484 1.00 95.19 199 LYS A CA 1
ATOM 1499 C C . LYS A 1 199 ? 16.251 1.687 -14.008 1.00 95.19 199 LYS A C 1
ATOM 1501 O O . LYS A 1 199 ? 16.255 2.042 -15.190 1.00 95.19 199 LYS A O 1
ATOM 1506 N N . LEU A 1 200 ? 15.439 2.190 -13.087 1.00 94.69 200 LEU A N 1
ATOM 1507 C CA . LEU A 1 200 ? 14.640 3.404 -13.244 1.00 94.69 200 LEU A CA 1
ATOM 1508 C C . LEU A 1 200 ? 14.778 4.259 -11.987 1.00 94.69 200 LEU A C 1
ATOM 1510 O O . LEU A 1 200 ? 14.972 3.720 -10.891 1.00 94.69 200 LEU A O 1
ATOM 1514 N N . SER A 1 201 ? 14.622 5.570 -12.134 1.00 95.19 201 SER A N 1
ATOM 1515 C CA . SER A 1 201 ? 14.670 6.507 -11.015 1.00 95.19 201 SER A CA 1
ATOM 1516 C C . SER A 1 201 ? 13.370 7.281 -10.867 1.00 95.19 201 SER A C 1
ATOM 1518 O O . SER A 1 201 ? 12.649 7.546 -11.829 1.00 95.19 201 SER A O 1
ATOM 1520 N N . LEU A 1 202 ? 13.099 7.681 -9.630 1.00 95.00 202 LEU A N 1
ATOM 1521 C CA . LEU A 1 202 ? 12.136 8.707 -9.288 1.00 95.00 202 LEU A CA 1
ATOM 1522 C C . LEU A 1 202 ? 12.872 9.806 -8.549 1.00 95.00 202 LEU A C 1
ATOM 1524 O O . LEU A 1 202 ? 13.670 9.544 -7.651 1.00 95.00 202 LEU A O 1
ATOM 1528 N N . TRP A 1 203 ? 12.584 11.042 -8.908 1.00 92.38 203 TRP A N 1
ATOM 1529 C CA . TRP A 1 203 ? 13.186 12.205 -8.279 1.00 92.38 203 TRP A CA 1
ATOM 1530 C C . TRP A 1 203 ? 12.135 13.280 -8.107 1.00 92.38 203 TRP A C 1
ATOM 1532 O O . TRP A 1 203 ? 11.133 13.312 -8.820 1.00 92.38 203 TRP A O 1
ATOM 1542 N N . ALA A 1 204 ? 12.376 14.165 -7.155 1.00 90.19 204 ALA A N 1
ATOM 1543 C CA . ALA A 1 204 ? 11.530 15.313 -6.923 1.00 90.19 204 ALA A CA 1
ATOM 1544 C C . ALA A 1 204 ? 12.269 16.620 -7.209 1.00 90.19 204 ALA A C 1
ATOM 1546 O O . ALA A 1 204 ? 13.499 16.688 -7.150 1.00 90.19 204 ALA A O 1
ATOM 1547 N N . LYS A 1 205 ? 11.499 17.657 -7.526 1.00 85.38 205 LYS A N 1
ATOM 1548 C CA . LYS A 1 205 ? 11.942 19.051 -7.575 1.00 85.38 205 LYS A CA 1
ATOM 1549 C C . LYS A 1 205 ? 11.014 19.867 -6.688 1.00 85.38 205 LYS A C 1
ATOM 1551 O O . LYS A 1 205 ? 9.798 19.659 -6.726 1.00 85.38 205 LYS A O 1
ATOM 1556 N N . ARG A 1 206 ? 11.561 20.785 -5.894 1.00 79.38 206 ARG A N 1
ATOM 1557 C CA . ARG A 1 206 ? 10.746 21.733 -5.127 1.00 79.38 206 ARG A CA 1
ATOM 1558 C C . ARG A 1 206 ? 9.983 22.668 -6.073 1.00 79.38 206 ARG A C 1
ATOM 1560 O O . ARG A 1 206 ? 10.550 23.200 -7.026 1.00 79.38 206 ARG A O 1
ATOM 1567 N N . GLN A 1 207 ? 8.696 22.867 -5.801 1.00 74.69 207 GLN A N 1
ATOM 1568 C CA . GLN A 1 207 ? 7.816 23.815 -6.487 1.00 74.69 207 GLN A CA 1
ATOM 1569 C C . GLN A 1 207 ? 6.892 24.494 -5.475 1.00 74.69 207 GLN A C 1
ATOM 1571 O O . GLN A 1 207 ? 6.006 23.849 -4.919 1.00 74.69 207 GLN A O 1
ATOM 1576 N N . ALA A 1 208 ? 7.105 25.797 -5.255 1.00 66.00 208 ALA A N 1
ATOM 1577 C CA . ALA A 1 208 ? 6.223 26.687 -4.489 1.00 66.00 208 ALA A CA 1
ATOM 1578 C C . ALA A 1 208 ? 5.673 26.073 -3.180 1.00 66.00 208 ALA A C 1
ATOM 1580 O O . ALA A 1 208 ? 4.467 25.923 -3.008 1.00 66.00 208 ALA A O 1
ATOM 1581 N N . GLY A 1 209 ? 6.563 25.675 -2.264 1.00 67.25 209 GLY A N 1
ATOM 1582 C CA . GLY A 1 209 ? 6.174 25.090 -0.969 1.00 67.25 209 GLY A CA 1
ATOM 1583 C C . GLY A 1 209 ? 5.744 23.618 -1.019 1.00 67.25 209 GLY A C 1
ATOM 1584 O O . GLY A 1 209 ? 5.377 23.054 0.006 1.00 67.25 209 GLY A O 1
ATOM 1585 N N . SER A 1 210 ? 5.818 22.977 -2.187 1.00 72.50 210 SER A N 1
ATOM 1586 C CA . SER A 1 210 ? 5.564 21.549 -2.388 1.00 72.50 210 SER A CA 1
ATOM 1587 C C . SER A 1 210 ? 6.712 20.880 -3.151 1.00 72.50 210 SER A C 1
ATOM 1589 O O . SER A 1 210 ? 7.698 21.526 -3.518 1.00 72.50 210 SER A O 1
ATOM 1591 N N . VAL A 1 211 ? 6.589 19.577 -3.409 1.00 80.56 211 VAL A N 1
ATOM 1592 C CA . VAL A 1 211 ? 7.512 18.835 -4.273 1.00 80.56 211 VAL A CA 1
ATOM 1593 C C . VAL A 1 211 ? 6.750 18.181 -5.419 1.00 80.56 211 VAL A C 1
ATOM 1595 O O . VAL A 1 211 ? 5.718 17.541 -5.215 1.00 80.56 211 VAL A O 1
ATOM 1598 N N . LYS A 1 212 ? 7.278 18.309 -6.636 1.00 85.25 212 LYS A N 1
ATOM 1599 C CA . LYS A 1 212 ? 6.784 17.601 -7.818 1.00 85.25 212 LYS A CA 1
ATOM 1600 C C . LYS A 1 212 ? 7.697 16.424 -8.113 1.00 85.25 212 LYS A C 1
ATOM 1602 O O . LYS A 1 212 ? 8.909 16.597 -8.217 1.00 85.25 212 LYS A O 1
ATOM 1607 N N . TRP A 1 213 ? 7.109 15.239 -8.237 1.00 90.25 213 TRP A N 1
ATOM 1608 C CA . TRP A 1 213 ? 7.828 14.004 -8.531 1.00 90.25 213 TRP A CA 1
ATOM 1609 C C . TRP A 1 213 ? 7.800 13.671 -10.017 1.00 90.25 213 TRP A C 1
ATOM 1611 O O . TRP A 1 213 ? 6.785 13.857 -10.681 1.00 90.25 213 TRP A O 1
ATOM 1621 N N . PHE A 1 214 ? 8.888 13.069 -10.468 1.00 93.44 214 PHE A N 1
ATOM 1622 C CA . PHE A 1 214 ? 9.109 12.582 -11.819 1.00 93.44 214 PHE A CA 1
ATOM 1623 C C . PHE A 1 214 ? 9.525 11.111 -11.769 1.00 93.44 214 PHE A C 1
ATOM 1625 O O . PHE A 1 214 ? 9.954 10.609 -10.720 1.00 93.44 214 PHE A O 1
ATOM 1632 N N . CYS A 1 215 ? 9.367 10.412 -12.884 1.00 94.56 215 CYS A N 1
ATOM 1633 C CA . CYS A 1 215 ? 9.716 9.007 -13.038 1.00 94.56 215 CYS A CA 1
ATOM 1634 C C . CYS A 1 215 ? 10.278 8.779 -14.438 1.00 94.56 215 CYS A C 1
ATOM 1636 O O . CYS A 1 215 ? 9.671 9.182 -15.430 1.00 94.56 215 CYS A O 1
ATOM 1638 N N . GLY A 1 216 ? 11.419 8.108 -14.533 1.00 93.50 216 GLY A N 1
ATOM 1639 C CA . GLY A 1 216 ? 12.055 7.886 -15.820 1.00 93.50 216 GLY A CA 1
ATOM 1640 C C . GLY A 1 216 ? 13.290 7.011 -15.741 1.00 93.50 216 GLY A C 1
ATOM 1641 O O . GLY A 1 216 ? 13.495 6.245 -14.794 1.00 93.50 216 GLY A O 1
ATOM 1642 N N . GLN A 1 217 ? 14.121 7.145 -16.769 1.00 94.88 217 GLN A N 1
ATOM 1643 C CA . GLN A 1 217 ? 15.451 6.552 -16.786 1.00 94.88 217 GLN A CA 1
ATOM 1644 C C . GLN A 1 217 ? 16.296 7.061 -15.607 1.00 94.88 217 GLN A C 1
ATOM 1646 O O . GLN A 1 217 ? 15.933 8.063 -14.980 1.00 94.88 217 GLN A O 1
ATOM 1651 N N . PRO A 1 218 ? 17.393 6.367 -15.263 1.00 96.06 218 PRO A N 1
ATOM 1652 C CA . PRO A 1 218 ? 18.167 6.726 -14.096 1.00 96.06 218 PRO A CA 1
ATOM 1653 C C . PRO A 1 218 ? 18.695 8.156 -14.171 1.00 96.06 218 PRO A C 1
ATOM 1655 O O . PRO A 1 218 ? 19.059 8.669 -15.233 1.00 96.06 218 PRO A O 1
ATOM 1658 N N . VAL A 1 219 ? 18.701 8.812 -13.017 1.00 95.31 219 VAL A N 1
ATOM 1659 C CA . VAL A 1 219 ? 19.230 10.164 -12.855 1.00 95.31 219 VAL A CA 1
ATOM 1660 C C . VAL A 1 219 ? 20.112 10.227 -11.620 1.00 95.31 219 VAL A C 1
ATOM 1662 O O . VAL A 1 219 ? 19.994 9.411 -10.707 1.00 95.31 219 VAL A O 1
ATOM 1665 N N . GLN A 1 220 ? 20.968 11.236 -11.571 1.00 94.50 220 GLN A N 1
ATOM 1666 C CA . GLN A 1 220 ? 21.800 11.544 -10.419 1.00 94.50 220 GLN A CA 1
ATOM 1667 C C . GLN A 1 220 ? 21.576 12.982 -9.970 1.00 94.50 220 GLN A C 1
ATOM 1669 O O . GLN A 1 220 ? 21.311 13.878 -10.775 1.00 94.50 220 GLN A O 1
ATOM 1674 N N . ARG A 1 221 ? 21.706 13.201 -8.662 1.00 92.31 221 ARG A N 1
ATOM 1675 C CA . ARG A 1 221 ? 21.696 14.525 -8.044 1.00 92.31 221 ARG A CA 1
ATOM 1676 C C . ARG A 1 221 ? 23.042 14.757 -7.371 1.00 92.31 221 ARG A C 1
ATOM 1678 O O . ARG A 1 221 ? 23.389 14.055 -6.423 1.00 92.31 221 ARG A O 1
ATOM 1685 N N . ALA A 1 222 ? 23.794 15.734 -7.871 1.00 82.38 222 ALA A N 1
ATOM 1686 C CA . ALA A 1 222 ? 25.157 16.004 -7.416 1.00 82.38 222 ALA A CA 1
ATOM 1687 C C . ALA A 1 222 ? 25.232 16.754 -6.069 1.00 82.38 222 ALA A C 1
ATOM 1689 O O . ALA A 1 222 ? 26.263 16.698 -5.405 1.00 82.38 222 ALA A O 1
ATOM 1690 N N . LYS A 1 223 ? 24.177 17.484 -5.679 1.00 71.06 223 LYS A N 1
ATOM 1691 C CA . LYS A 1 223 ? 24.154 18.397 -4.518 1.00 71.06 223 LYS A CA 1
ATOM 1692 C C . LYS A 1 223 ? 22.784 18.393 -3.821 1.00 71.06 223 LYS A C 1
ATOM 1694 O O . LYS A 1 223 ? 21.896 17.639 -4.208 1.00 71.06 223 LYS A O 1
ATOM 1699 N N . ALA A 1 224 ? 22.599 19.264 -2.828 1.00 64.06 224 ALA A N 1
ATOM 1700 C CA . ALA A 1 224 ? 21.297 19.543 -2.209 1.00 64.06 224 ALA A CA 1
ATOM 1701 C C . ALA A 1 224 ? 20.300 20.263 -3.154 1.00 64.06 224 ALA A C 1
ATOM 1703 O O . ALA A 1 224 ? 19.132 20.445 -2.810 1.00 64.06 224 ALA A O 1
ATOM 1704 N N . ASP A 1 225 ? 20.747 20.663 -4.345 1.00 70.94 225 ASP A N 1
ATOM 1705 C CA . ASP A 1 225 ? 19.986 21.433 -5.331 1.00 70.94 225 ASP A CA 1
ATOM 1706 C C . ASP A 1 225 ? 18.899 20.582 -6.029 1.00 70.94 225 ASP A C 1
ATOM 1708 O O . ASP A 1 225 ? 18.999 19.360 -6.147 1.00 70.94 225 ASP A O 1
ATOM 1712 N N . ASP A 1 226 ? 17.849 21.218 -6.562 1.00 82.31 226 ASP A N 1
ATOM 1713 C CA . ASP A 1 226 ? 16.703 20.516 -7.171 1.00 82.31 226 ASP A CA 1
ATOM 1714 C C . ASP A 1 226 ? 16.987 19.886 -8.545 1.00 82.31 226 ASP A C 1
ATOM 1716 O O . ASP A 1 226 ? 16.244 19.008 -8.994 1.00 82.31 226 ASP A O 1
ATOM 1720 N N . ALA A 1 227 ? 18.063 20.283 -9.218 1.00 87.69 227 ALA A N 1
ATOM 1721 C CA . ALA A 1 227 ? 18.411 19.753 -10.531 1.00 87.69 227 ALA A CA 1
ATOM 1722 C C . ALA A 1 227 ? 18.951 18.315 -10.456 1.00 87.69 227 ALA A C 1
ATOM 1724 O O . ALA A 1 227 ? 19.659 17.945 -9.523 1.00 87.69 227 ALA A O 1
ATOM 1725 N N . VAL A 1 228 ? 18.645 17.521 -11.482 1.00 93.38 228 VAL A N 1
ATOM 1726 C CA . VAL A 1 228 ? 19.205 16.180 -11.688 1.00 93.38 228 VAL A CA 1
ATOM 1727 C C . VAL A 1 228 ? 19.785 16.081 -13.097 1.00 93.38 228 VAL A C 1
ATOM 1729 O O . VAL A 1 228 ? 19.321 16.769 -14.009 1.00 93.38 228 VAL A O 1
ATOM 1732 N N . THR A 1 229 ? 20.772 15.214 -13.285 1.00 94.38 229 THR A N 1
ATOM 1733 C CA . THR A 1 229 ? 21.371 14.880 -14.585 1.00 94.38 229 THR A CA 1
ATOM 1734 C C . THR A 1 229 ? 21.045 13.438 -14.952 1.00 94.38 229 THR A C 1
ATOM 1736 O O . THR A 1 229 ? 20.825 12.613 -14.070 1.00 94.38 229 THR A O 1
ATOM 1739 N N . ALA A 1 230 ? 20.987 13.124 -16.246 1.00 94.56 230 ALA A N 1
ATOM 1740 C CA . ALA A 1 230 ? 20.760 11.748 -16.682 1.00 94.56 230 ALA A CA 1
ATOM 1741 C C . ALA A 1 230 ? 21.951 10.852 -16.299 1.00 94.56 230 ALA A C 1
ATOM 1743 O O . ALA A 1 230 ? 23.101 11.270 -16.417 1.00 94.56 230 ALA A O 1
ATOM 1744 N N . ASP A 1 231 ? 21.661 9.626 -15.872 1.00 92.12 231 ASP A N 1
ATOM 1745 C CA . ASP A 1 231 ? 22.626 8.556 -15.635 1.00 92.12 231 ASP A CA 1
ATOM 1746 C C . ASP A 1 231 ? 22.275 7.399 -16.572 1.00 92.12 231 ASP A C 1
ATOM 1748 O O . ASP A 1 231 ? 21.304 6.671 -16.375 1.00 92.12 231 ASP A O 1
ATOM 1752 N N . ALA A 1 232 ? 23.032 7.266 -17.659 1.00 80.94 232 ALA A N 1
ATOM 1753 C CA . ALA A 1 232 ? 22.717 6.303 -18.711 1.00 80.94 232 ALA A CA 1
ATOM 1754 C C . ALA A 1 232 ? 22.986 4.841 -18.301 1.00 80.94 232 ALA A C 1
ATOM 1756 O O . ALA A 1 232 ? 22.658 3.916 -19.050 1.00 80.94 232 ALA A O 1
ATOM 1757 N N . ASN A 1 233 ? 23.570 4.600 -17.125 1.00 88.00 233 ASN A N 1
ATOM 1758 C CA . ASN A 1 233 ? 24.013 3.272 -16.729 1.00 88.00 233 ASN A CA 1
ATOM 1759 C C . ASN A 1 233 ? 22.835 2.328 -16.467 1.00 88.00 233 ASN A C 1
ATOM 1761 O O . ASN A 1 233 ? 22.032 2.526 -15.553 1.00 88.00 233 ASN A O 1
ATOM 1765 N N . ASN A 1 234 ? 22.776 1.246 -17.247 1.00 91.44 234 ASN A N 1
ATOM 1766 C CA . ASN A 1 234 ? 21.769 0.190 -17.136 1.00 91.44 234 ASN A CA 1
ATOM 1767 C C . ASN A 1 234 ? 20.324 0.714 -17.178 1.00 91.44 234 ASN A C 1
ATOM 1769 O O . ASN A 1 234 ? 19.436 0.146 -16.548 1.00 91.44 234 ASN A O 1
ATOM 1773 N N . ALA A 1 235 ? 20.057 1.791 -17.915 1.00 93.69 235 ALA A N 1
ATOM 1774 C CA . ALA A 1 235 ? 18.718 2.355 -18.005 1.00 93.69 235 ALA A CA 1
ATOM 1775 C C . ALA A 1 235 ? 17.732 1.386 -18.679 1.00 93.69 235 ALA A C 1
ATOM 1777 O O . ALA A 1 235 ? 18.013 0.843 -19.756 1.00 93.69 235 ALA A O 1
ATOM 1778 N N . ILE A 1 236 ? 16.554 1.194 -18.071 1.00 88.50 236 ILE A N 1
ATOM 1779 C CA . ILE A 1 236 ? 15.426 0.532 -18.741 1.00 88.50 236 ILE A CA 1
ATOM 1780 C C . ILE A 1 236 ? 15.086 1.334 -20.004 1.00 88.50 236 ILE A C 1
ATOM 1782 O O . ILE A 1 236 ? 14.995 2.563 -19.966 1.00 88.50 236 ILE A O 1
ATOM 1786 N N . ASP A 1 237 ? 14.929 0.636 -21.131 1.00 85.88 237 ASP A N 1
ATOM 1787 C CA . ASP A 1 237 ? 14.519 1.279 -22.378 1.00 85.88 237 ASP A CA 1
ATOM 1788 C C . ASP A 1 237 ? 13.112 1.867 -22.218 1.00 85.88 237 ASP A C 1
ATOM 1790 O O . ASP A 1 237 ? 12.225 1.235 -21.636 1.00 85.88 237 ASP A O 1
ATOM 1794 N N . THR A 1 238 ? 12.893 3.073 -22.742 1.00 87.12 238 THR A N 1
ATOM 1795 C CA . THR A 1 238 ? 11.612 3.778 -22.603 1.00 87.12 238 THR A CA 1
ATOM 1796 C C . THR A 1 238 ? 10.423 2.978 -23.137 1.00 87.12 238 THR A C 1
ATOM 1798 O O . THR A 1 238 ? 9.321 3.132 -22.608 1.00 87.12 238 THR A O 1
ATOM 1801 N N . LYS A 1 239 ? 10.622 2.060 -24.094 1.00 84.31 239 LYS A N 1
ATOM 1802 C CA . LYS A 1 239 ? 9.566 1.156 -24.579 1.00 84.31 239 LYS A CA 1
ATOM 1803 C C . LYS A 1 239 ? 9.027 0.221 -23.489 1.00 84.31 239 LYS A C 1
ATOM 1805 O O . LYS A 1 239 ? 7.860 -0.154 -23.542 1.00 84.31 239 LYS A O 1
ATOM 1810 N N . HIS A 1 240 ? 9.843 -0.121 -22.489 1.00 81.94 240 HIS A N 1
ATOM 1811 C CA . HIS A 1 240 ? 9.438 -0.934 -21.336 1.00 81.94 240 HIS A CA 1
ATOM 1812 C C . HIS A 1 240 ? 8.921 -0.103 -20.161 1.00 81.94 240 HIS A C 1
ATOM 1814 O O . HIS A 1 240 ? 8.393 -0.665 -19.202 1.00 81.94 240 HIS A O 1
ATOM 1820 N N . LEU A 1 241 ? 9.070 1.221 -20.212 1.00 81.50 241 LEU A N 1
ATOM 1821 C CA . LEU A 1 241 ? 8.519 2.111 -19.202 1.00 81.50 241 LEU A CA 1
ATOM 1822 C C . LEU A 1 241 ? 7.072 2.474 -19.567 1.00 81.50 241 LEU A C 1
ATOM 1824 O O . LEU A 1 241 ? 6.786 2.772 -20.733 1.00 81.50 241 LEU A O 1
ATOM 1828 N N . PRO A 1 242 ? 6.145 2.512 -18.595 1.00 83.88 242 PRO A N 1
ATOM 1829 C CA . PRO A 1 242 ? 4.832 3.121 -18.788 1.00 83.88 242 PRO A CA 1
ATOM 1830 C C . PRO A 1 242 ? 4.967 4.573 -19.255 1.00 83.88 242 PRO A C 1
ATOM 1832 O O . PRO A 1 242 ? 5.932 5.240 -18.893 1.00 83.88 242 PRO A O 1
ATOM 1835 N N . SER A 1 243 ? 3.992 5.093 -20.003 1.00 81.44 243 SER A N 1
ATOM 1836 C CA . SER A 1 243 ? 4.038 6.458 -20.562 1.00 81.44 243 SER A CA 1
ATOM 1837 C C . SER A 1 243 ? 4.286 7.554 -19.520 1.00 81.44 243 SER A C 1
ATOM 1839 O O . SER A 1 243 ? 4.942 8.546 -19.806 1.00 81.44 243 SER A O 1
ATOM 1841 N N . THR A 1 244 ? 3.813 7.351 -18.297 1.00 85.00 244 THR A N 1
ATOM 1842 C CA . THR A 1 244 ? 3.965 8.263 -17.153 1.00 85.00 244 THR A CA 1
ATOM 1843 C C . THR A 1 244 ? 5.272 8.105 -16.379 1.00 85.00 244 THR A C 1
ATOM 1845 O O . THR A 1 244 ? 5.451 8.754 -15.356 1.00 85.00 244 THR A O 1
ATOM 1848 N N . CYS A 1 245 ? 6.145 7.186 -16.787 1.00 90.50 245 CYS A N 1
ATOM 1849 C CA . CYS A 1 245 ? 7.486 7.032 -16.235 1.00 90.50 245 CYS A CA 1
ATOM 1850 C C . CYS A 1 245 ? 8.525 7.201 -17.348 1.00 90.50 245 CYS A C 1
ATOM 1852 O O . CYS A 1 245 ? 9.421 6.380 -17.519 1.00 90.50 245 CYS A O 1
ATOM 1854 N N . ARG A 1 246 ? 8.349 8.238 -18.168 1.00 90.94 246 ARG A N 1
ATOM 1855 C CA . ARG A 1 246 ? 9.247 8.599 -19.274 1.00 90.94 246 ARG A CA 1
ATOM 1856 C C . ARG A 1 246 ? 9.708 10.051 -19.163 1.00 90.94 246 ARG A C 1
ATOM 1858 O O . ARG A 1 246 ? 10.064 10.656 -20.170 1.00 90.94 246 ARG A O 1
ATOM 1865 N N . ASP A 1 247 ? 9.682 10.612 -17.956 1.00 94.44 247 ASP A N 1
ATOM 1866 C CA . ASP A 1 247 ? 10.195 11.953 -17.717 1.00 94.44 247 ASP A CA 1
ATOM 1867 C C . ASP A 1 247 ? 11.695 11.992 -18.019 1.00 94.44 247 ASP A C 1
ATOM 1869 O O . ASP A 1 247 ? 12.449 11.074 -17.682 1.00 94.44 247 ASP A O 1
ATOM 1873 N N . THR A 1 248 ? 12.141 13.079 -18.638 1.00 93.44 248 THR A N 1
ATOM 1874 C CA . THR A 1 248 ? 13.565 13.370 -18.801 1.00 93.44 248 THR A CA 1
ATOM 1875 C C . THR A 1 248 ? 14.097 14.063 -17.548 1.00 93.44 248 THR A C 1
ATOM 1877 O O . THR A 1 248 ? 13.356 14.732 -16.827 1.00 93.44 248 THR A O 1
ATOM 1880 N N . SER A 1 249 ? 15.408 14.002 -17.307 1.00 92.38 249 SER A N 1
ATOM 1881 C CA . SER A 1 249 ? 16.063 14.734 -16.205 1.00 92.38 249 SER A CA 1
ATOM 1882 C C . SER A 1 249 ? 15.759 16.249 -16.211 1.00 92.38 249 SER A C 1
ATOM 1884 O O . SER A 1 249 ? 15.712 16.905 -15.162 1.00 92.38 249 SER A O 1
ATOM 1886 N N . SER A 1 250 ? 15.465 16.803 -17.391 1.00 91.50 250 SER A N 1
ATOM 1887 C CA . SER A 1 250 ? 15.078 18.197 -17.619 1.00 91.50 250 SER A CA 1
ATOM 1888 C C . SER A 1 250 ? 13.605 18.530 -17.338 1.00 91.50 250 SER A C 1
ATOM 1890 O O . SER A 1 250 ? 13.265 19.714 -17.350 1.00 91.50 250 SER A O 1
ATOM 1892 N N . ALA A 1 251 ? 12.743 17.550 -17.044 1.00 87.56 251 ALA A N 1
ATOM 1893 C CA . ALA A 1 251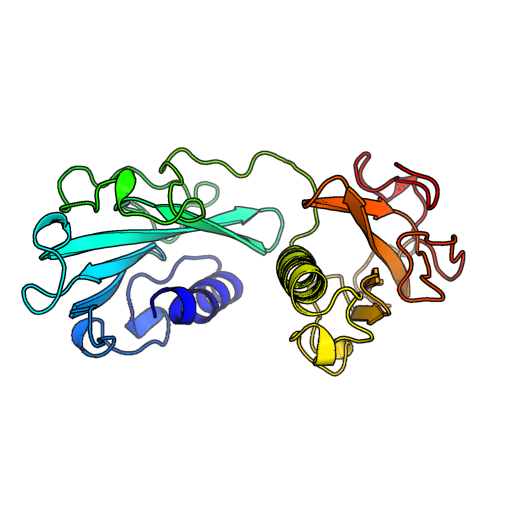 ? 11.315 17.769 -16.797 1.00 87.56 251 ALA A CA 1
ATOM 1894 C C . ALA A 1 251 ? 11.068 18.773 -15.653 1.00 87.56 251 ALA A C 1
ATOM 1896 O O . ALA A 1 251 ? 11.783 18.766 -14.646 1.00 87.56 251 ALA A O 1
ATOM 1897 N N . LYS A 1 252 ? 10.083 19.661 -15.819 1.00 82.31 252 LYS A N 1
ATOM 1898 C CA . LYS A 1 252 ? 9.730 20.736 -14.875 1.00 82.31 252 LYS A CA 1
ATOM 1899 C C . LYS A 1 252 ? 8.328 20.537 -14.317 1.00 82.31 252 LYS A C 1
ATOM 1901 O O . LYS A 1 252 ? 7.460 19.971 -15.012 1.00 82.31 252 LYS A O 1
#

InterPro domains:
  IPR001082 Fimbrial protein pilin [PF00114] (2-118)
  IPR001082 Fimbrial protein pilin [PF00114] (137-246)
  IPR045584 Pilin-like [SSF54523] (2-119)
  IPR045584 Pilin-like [SSF54523] (138-247)

Sequence (252 aa):
MAEGQKSAVTEYYLNHGIWPENNDKAGVASSSSIKGKYVKEVKVENGVVTATMNSSNVNKEIKDKRLSLWAKRENGSVKWFCGQPVKRANVAAANDDDVTDDKNNNGIDTKHLPSTCRDKSSAVCTKHHAPISNTSKKSAVTEYCPNHGEWPKDNDKAGVASPPSNIKGKYVESVTVTNGVVTATMLSSGVNNEIKGKKLSLWAKRQAGSVKWFCGQPVQRAKADDAVTADANNAIDTKHLPSTCRDTSSAK

pLDDT: mean 83.48, std 14.71, range [25.97, 96.75]